Protein AF-A0A6F8TF28-F1 (afdb_monomer)

Mean predicted aligned error: 8.6 Å

Organism: Acinetobacter baumannii (NCBI:txid470)

Foldseek 3Di:
DDDDDDDPVPDDQQFPDWFFWLKKFKFAFAPPADLVQLVVVVQVVLVVQVWPWDADPVLQKIWTFHWDADPVDDPDGDTDTDIWIWHWDDQPRIIMIDTPVPDACEPVVSNRTHHTDFPLLLQLLQLPEPDKFWAWWKKAFPDDDPVDDRIDIDGDRGCLVVADLVNQQRIATQKTWMFRAYPVRDGPFIWIAGRRRNITITPPDGTDRSVRSVVVVNSSSVSSVVSRGHPRPRNVSHHHDDPDDDPDDDPDDDDQPVVDPDWDWDDDPNDTDTDDNPDDDDDDPPPDDD

Solvent-accessible surface area (backbone atoms only — not comparable to full-atom values): 17104 Å² total; per-residue (Å²): 132,88,84,74,84,87,50,82,88,76,62,46,58,75,84,68,37,68,40,65,53,59,52,32,29,30,26,32,59,35,84,87,56,46,73,68,61,33,49,51,52,51,50,51,50,42,43,74,74,65,23,56,66,50,73,43,80,92,76,36,33,38,43,29,42,34,71,40,64,45,92,88,47,89,93,60,89,46,75,49,77,41,84,38,50,31,37,56,44,78,49,94,82,31,37,39,37,34,40,75,84,64,76,82,61,66,64,33,70,94,54,23,28,23,50,46,47,54,68,64,53,67,39,6,65,50,27,79,40,95,36,56,39,36,31,32,37,34,33,34,42,76,66,91,47,99,92,51,72,65,54,51,82,48,76,46,94,50,36,53,81,67,66,55,48,82,69,34,48,53,22,32,68,42,32,38,34,40,26,20,27,42,100,83,80,40,76,72,46,34,34,37,38,31,52,90,56,24,27,44,22,52,69,75,60,60,59,28,43,42,64,57,46,52,55,47,52,50,54,50,45,55,25,40,75,63,62,29,71,63,72,40,64,40,70,70,25,29,45,74,93,68,97,63,83,75,92,65,83,77,91,73,84,87,85,87,60,87,87,59,88,69,78,44,76,49,75,56,98,89,45,76,45,80,42,60,89,82,70,80,89,75,88,76,73,94,78,79,81,135

Structure (mmCIF, N/CA/C/O backbone):
data_AF-A0A6F8TF28-F1
#
_entry.id   AF-A0A6F8TF28-F1
#
loop_
_atom_site.group_PDB
_atom_site.id
_atom_site.type_symbol
_atom_site.label_atom_id
_atom_site.label_alt_id
_atom_site.label_comp_id
_atom_site.label_asym_id
_atom_site.label_entity_id
_atom_site.label_seq_id
_atom_site.pdbx_PDB_ins_code
_atom_site.Cartn_x
_atom_site.Cartn_y
_atom_site.Cartn_z
_atom_site.occupancy
_atom_site.B_iso_or_equiv
_atom_site.auth_seq_id
_atom_site.auth_comp_id
_atom_site.auth_asym_id
_atom_site.auth_atom_id
_atom_site.pdbx_PDB_model_num
ATOM 1 N N . MET A 1 1 ? 17.180 23.924 -15.604 1.00 47.16 1 MET A N 1
ATOM 2 C CA . MET A 1 1 ? 17.833 22.612 -15.777 1.00 47.16 1 MET A CA 1
ATOM 3 C C . MET A 1 1 ? 17.524 22.174 -17.200 1.00 47.16 1 MET A C 1
ATOM 5 O O . MET A 1 1 ? 16.355 22.197 -17.560 1.00 47.16 1 MET A O 1
ATOM 9 N N . LEU A 1 2 ? 18.535 21.948 -18.041 1.00 46.75 2 LEU A N 1
ATOM 10 C CA . LEU A 1 2 ? 18.314 21.456 -19.405 1.00 46.75 2 LEU A CA 1
ATOM 11 C C . LEU A 1 2 ? 17.997 19.962 -19.296 1.00 46.75 2 LEU A C 1
ATOM 13 O O . LEU A 1 2 ? 18.827 19.202 -18.813 1.00 46.75 2 LEU A O 1
ATOM 17 N N . SER A 1 3 ? 16.779 19.565 -19.655 1.00 70.94 3 SER A N 1
ATOM 18 C CA . SER A 1 3 ? 16.374 18.160 -19.663 1.00 70.94 3 SER A CA 1
ATOM 19 C C . SER A 1 3 ? 16.895 17.494 -20.934 1.00 70.94 3 SER A C 1
ATOM 21 O O . SER A 1 3 ? 16.576 17.932 -22.039 1.00 70.94 3 SER A O 1
ATOM 23 N N . GLU A 1 4 ? 17.702 16.448 -20.783 1.00 80.25 4 GLU A N 1
ATOM 24 C CA . GLU A 1 4 ? 18.177 15.636 -21.903 1.00 80.25 4 GLU A CA 1
ATOM 25 C C . GLU A 1 4 ? 17.125 14.602 -22.325 1.00 80.25 4 GLU A C 1
ATOM 27 O O . GLU A 1 4 ? 16.232 14.226 -21.559 1.00 80.25 4 GLU A O 1
ATOM 32 N N . LYS A 1 5 ? 17.214 14.134 -23.575 1.00 84.81 5 LYS A N 1
ATOM 33 C CA . LYS A 1 5 ? 16.337 13.074 -24.079 1.00 84.81 5 LYS A CA 1
ATOM 34 C C . LYS A 1 5 ? 16.616 11.779 -23.311 1.00 84.81 5 LYS A C 1
ATOM 36 O O . LYS A 1 5 ? 17.746 11.304 -23.296 1.00 84.81 5 LYS A O 1
ATOM 41 N N . PHE A 1 6 ? 15.572 11.170 -22.753 1.00 88.19 6 PHE A N 1
ATOM 42 C CA . PHE A 1 6 ? 15.684 9.893 -22.049 1.00 88.19 6 PHE A CA 1
ATOM 43 C C . PHE A 1 6 ? 16.230 8.780 -22.960 1.00 88.19 6 PHE A C 1
ATOM 45 O O . PHE A 1 6 ? 15.669 8.503 -24.026 1.00 88.19 6 PHE A O 1
ATOM 52 N N . ASN A 1 7 ? 17.299 8.115 -22.513 1.00 90.50 7 ASN A N 1
ATOM 53 C CA . ASN A 1 7 ? 17.853 6.926 -23.151 1.00 90.50 7 ASN A CA 1
ATOM 54 C C . ASN A 1 7 ? 17.548 5.686 -22.303 1.00 90.50 7 ASN A C 1
ATOM 56 O O . ASN A 1 7 ? 18.182 5.435 -21.280 1.00 90.50 7 ASN A O 1
ATOM 60 N N . PHE A 1 8 ? 16.592 4.877 -22.761 1.00 91.19 8 PHE A N 1
ATOM 61 C CA . PHE A 1 8 ? 16.159 3.677 -22.046 1.00 91.19 8 PHE A CA 1
ATOM 62 C C . PHE A 1 8 ? 17.296 2.676 -21.805 1.00 91.19 8 PHE A C 1
ATOM 64 O O . PHE A 1 8 ? 17.348 2.052 -20.747 1.00 91.19 8 PHE A O 1
ATOM 71 N N . LYS A 1 9 ? 18.229 2.522 -22.753 1.00 89.31 9 LYS A N 1
ATOM 72 C CA . LYS A 1 9 ? 19.322 1.543 -22.634 1.00 89.31 9 LYS A CA 1
ATOM 73 C C . LYS A 1 9 ? 20.333 1.950 -21.563 1.00 89.31 9 LYS A C 1
ATOM 75 O O . LYS A 1 9 ? 20.760 1.102 -20.791 1.00 89.31 9 LYS A O 1
ATOM 80 N N . GLU A 1 10 ? 20.641 3.240 -21.482 1.00 91.44 10 GLU A N 1
ATOM 81 C CA . GLU A 1 10 ? 21.657 3.800 -20.578 1.00 91.44 10 GLU A CA 1
ATOM 82 C C . GLU A 1 10 ? 21.101 4.230 -19.215 1.00 91.44 10 GLU A C 1
ATOM 84 O O . GLU A 1 10 ? 21.874 4.544 -18.315 1.00 91.44 10 GLU A O 1
ATOM 89 N N . PHE A 1 11 ? 19.774 4.239 -19.036 1.00 92.94 11 PHE A N 1
ATOM 90 C CA . PHE A 1 11 ? 19.157 4.613 -17.764 1.00 92.94 11 PHE A CA 1
ATOM 91 C C . PHE A 1 11 ? 19.691 3.760 -16.603 1.00 92.94 11 PHE A C 1
ATOM 93 O O . PHE A 1 11 ? 19.487 2.547 -16.590 1.00 92.94 11 PHE A O 1
ATOM 100 N N . ASN A 1 12 ? 20.330 4.390 -15.621 1.00 92.56 12 ASN A N 1
ATOM 101 C CA . ASN A 1 12 ? 20.804 3.731 -14.411 1.00 92.56 12 ASN A CA 1
ATOM 102 C C . ASN A 1 12 ? 19.885 4.117 -13.238 1.00 92.56 12 ASN A C 1
ATOM 104 O O . ASN A 1 12 ? 19.918 5.278 -12.815 1.00 92.56 12 ASN A O 1
ATOM 108 N N . PRO A 1 13 ? 19.086 3.181 -12.692 1.00 92.69 13 PRO A N 1
ATOM 109 C CA . PRO A 1 13 ? 18.163 3.487 -11.606 1.00 92.69 13 PRO A CA 1
ATOM 110 C C . PRO A 1 13 ? 18.851 4.056 -10.361 1.00 92.69 13 PRO A C 1
ATOM 112 O O . PRO A 1 13 ? 18.332 4.985 -9.756 1.00 92.69 13 PRO A O 1
ATOM 115 N N . ILE A 1 14 ? 20.042 3.572 -10.004 1.00 93.00 14 ILE A N 1
ATOM 116 C CA . ILE A 1 14 ? 20.744 3.987 -8.779 1.00 93.00 14 ILE A CA 1
ATOM 117 C C . ILE A 1 14 ? 21.066 5.487 -8.804 1.00 93.00 14 ILE A C 1
ATOM 119 O O . ILE A 1 14 ? 20.926 6.170 -7.790 1.00 93.00 14 ILE A O 1
ATOM 123 N N . ASN A 1 15 ? 21.465 6.003 -9.968 1.00 91.50 15 ASN A N 1
ATOM 124 C CA . ASN A 1 15 ? 21.948 7.378 -10.113 1.00 91.50 15 ASN A CA 1
ATOM 125 C C . ASN A 1 15 ? 20.894 8.349 -10.653 1.00 91.50 15 ASN A C 1
ATOM 127 O O . ASN A 1 15 ? 21.011 9.554 -10.441 1.00 91.50 15 ASN A O 1
ATOM 131 N N . SER A 1 16 ? 19.909 7.852 -11.402 1.00 91.94 16 SER A N 1
ATOM 132 C CA . SER A 1 16 ? 18.995 8.694 -12.183 1.00 91.94 16 SER A CA 1
ATOM 133 C C . SER A 1 16 ? 17.526 8.533 -11.805 1.00 91.94 16 SER A C 1
ATOM 135 O O . SER A 1 16 ? 16.702 9.297 -12.306 1.00 91.94 16 SER A O 1
ATOM 137 N N . LEU A 1 17 ? 17.169 7.551 -10.969 1.00 94.25 17 LEU A N 1
ATOM 138 C CA . LEU A 1 17 ? 15.790 7.383 -10.530 1.00 94.25 17 LEU A CA 1
ATOM 139 C C . LEU A 1 17 ? 15.461 8.351 -9.393 1.00 94.25 17 LEU A C 1
ATOM 141 O O . LEU A 1 17 ? 16.075 8.320 -8.325 1.00 94.25 17 LEU A O 1
ATOM 145 N N . GLU A 1 18 ? 14.416 9.136 -9.617 1.00 95.44 18 GLU A N 1
ATOM 146 C CA . GLU A 1 18 ? 13.704 9.864 -8.577 1.00 95.44 18 GLU A CA 1
ATOM 147 C C . GLU A 1 18 ? 12.322 9.229 -8.403 1.00 95.44 18 GLU A C 1
ATOM 149 O O . GLU A 1 18 ? 11.581 9.042 -9.371 1.00 95.44 18 GLU A O 1
ATOM 154 N N . ILE A 1 19 ? 11.978 8.871 -7.169 1.00 96.62 19 ILE A N 1
ATOM 155 C CA . ILE A 1 19 ? 10.687 8.298 -6.796 1.00 96.62 19 ILE A CA 1
ATOM 156 C C . ILE A 1 19 ? 9.869 9.428 -6.162 1.00 96.62 19 ILE A C 1
ATOM 158 O O . ILE A 1 19 ? 10.167 9.827 -5.033 1.00 96.62 19 ILE A O 1
ATOM 162 N N . PRO A 1 20 ? 8.832 9.957 -6.841 1.00 94.75 20 PRO A N 1
ATOM 163 C CA . PRO A 1 20 ? 8.113 11.139 -6.360 1.00 94.75 20 PRO A CA 1
ATOM 164 C C . PRO A 1 20 ? 7.513 10.945 -4.968 1.00 94.75 20 PRO A C 1
ATOM 166 O O . PRO A 1 20 ? 7.469 11.870 -4.157 1.00 94.75 20 PRO A O 1
ATOM 169 N N . LEU A 1 21 ? 7.062 9.723 -4.688 1.00 95.38 21 LEU A N 1
ATOM 170 C CA . LEU A 1 21 ? 6.423 9.356 -3.439 1.00 95.38 21 LEU A CA 1
ATOM 171 C C . LEU A 1 21 ? 6.713 7.889 -3.130 1.00 95.38 21 LEU A C 1
ATOM 173 O O . LEU A 1 21 ? 6.419 7.019 -3.951 1.00 95.38 21 LEU A O 1
ATOM 177 N N . ALA A 1 22 ? 7.253 7.607 -1.947 1.00 95.69 22 ALA A N 1
ATOM 178 C CA . ALA A 1 22 ? 7.454 6.241 -1.480 1.00 95.69 22 ALA A CA 1
ATOM 179 C C . ALA A 1 22 ? 6.097 5.625 -1.110 1.00 95.69 22 ALA A C 1
ATOM 181 O O . ALA A 1 22 ? 5.679 5.715 0.037 1.00 95.69 22 ALA A O 1
ATOM 182 N N . SER A 1 23 ? 5.387 5.074 -2.100 1.00 97.12 23 SER A N 1
ATOM 183 C CA . SER A 1 23 ? 4.072 4.433 -1.965 1.00 97.12 23 SER A CA 1
ATOM 184 C C . SER A 1 23 ? 4.195 2.946 -2.285 1.00 97.12 23 SER A C 1
ATOM 186 O O . SER A 1 23 ? 4.205 2.549 -3.449 1.00 97.12 23 SER A O 1
ATOM 188 N N . VAL A 1 24 ? 4.348 2.129 -1.246 1.00 98.25 24 VAL A N 1
ATOM 189 C CA . VAL A 1 24 ? 4.797 0.735 -1.360 1.00 98.25 24 VAL A CA 1
ATOM 190 C C . VAL A 1 24 ? 3.742 -0.194 -0.785 1.00 98.25 24 VAL A C 1
ATOM 192 O O . VAL A 1 24 ? 3.189 0.084 0.278 1.00 98.25 24 VAL A O 1
ATOM 195 N N . CYS A 1 25 ? 3.444 -1.281 -1.490 1.00 98.19 25 CYS A N 1
ATOM 196 C CA . CYS A 1 25 ? 2.589 -2.352 -0.991 1.00 98.19 25 CYS A CA 1
ATOM 197 C C . CYS A 1 25 ? 3.443 -3.479 -0.401 1.00 98.19 25 CYS A C 1
ATOM 199 O O . CYS A 1 25 ? 4.460 -3.851 -0.987 1.00 98.19 25 CYS A O 1
ATOM 201 N N . PHE A 1 26 ? 3.003 -4.035 0.726 1.00 98.06 26 PHE A N 1
ATOM 202 C CA . PHE A 1 26 ? 3.690 -5.103 1.445 1.00 98.06 26 PHE A CA 1
ATOM 203 C C . PHE A 1 26 ? 2.841 -6.375 1.483 1.00 98.06 26 PHE A C 1
ATOM 205 O O . PHE A 1 26 ? 1.649 -6.335 1.812 1.00 98.06 26 PHE A O 1
ATOM 212 N N . TYR A 1 27 ? 3.464 -7.507 1.160 1.00 97.62 27 TYR A N 1
ATOM 213 C CA . TYR A 1 27 ? 2.798 -8.797 0.995 1.00 97.62 27 TYR A CA 1
ATOM 214 C C . TYR A 1 27 ? 3.553 -9.918 1.703 1.00 97.62 27 TYR A C 1
ATOM 216 O O . TYR A 1 27 ? 4.783 -9.938 1.716 1.00 97.62 27 TYR A O 1
ATOM 224 N N . ASN A 1 28 ? 2.813 -10.890 2.227 1.00 96.69 28 ASN A N 1
ATOM 225 C CA . ASN A 1 28 ? 3.387 -12.129 2.737 1.00 96.69 28 ASN A CA 1
ATOM 226 C C . ASN A 1 28 ? 3.887 -13.009 1.582 1.00 96.69 28 ASN A C 1
ATOM 228 O O . ASN A 1 28 ? 3.280 -13.050 0.508 1.00 96.69 28 ASN A O 1
ATOM 232 N N . LYS A 1 29 ? 4.977 -13.743 1.812 1.00 96.38 29 LYS A N 1
ATOM 233 C CA . LYS A 1 29 ? 5.481 -14.758 0.877 1.00 96.38 29 LYS A CA 1
ATOM 234 C C . LYS A 1 29 ? 4.629 -16.026 0.963 1.00 96.38 29 LYS A C 1
ATOM 236 O O . LYS A 1 29 ? 4.258 -16.447 2.057 1.00 96.38 29 LYS A O 1
ATOM 241 N N . LEU A 1 30 ? 4.332 -16.650 -0.177 1.00 96.19 30 LEU A N 1
ATOM 242 C CA . LEU A 1 30 ? 3.861 -18.039 -0.193 1.00 96.19 30 LEU A CA 1
ATOM 243 C C . LEU A 1 30 ? 5.054 -19.002 -0.105 1.00 96.19 30 LEU A C 1
ATOM 245 O O . LEU A 1 30 ? 6.208 -18.601 -0.271 1.00 96.19 30 LEU A O 1
ATOM 249 N N . ALA A 1 31 ? 4.769 -20.282 0.145 1.00 94.44 31 ALA A N 1
ATOM 250 C CA . ALA A 1 31 ? 5.786 -21.330 0.130 1.00 94.44 31 ALA A CA 1
ATOM 251 C C . ALA A 1 31 ? 6.567 -21.330 -1.198 1.00 94.44 31 ALA A C 1
ATOM 253 O O . ALA A 1 31 ? 5.986 -21.122 -2.271 1.00 94.44 31 ALA A O 1
ATOM 254 N N . ASP A 1 32 ? 7.876 -21.567 -1.096 1.00 94.00 32 ASP A N 1
ATOM 255 C CA . ASP A 1 32 ? 8.826 -21.605 -2.214 1.00 94.00 32 ASP A CA 1
ATOM 256 C C . ASP A 1 32 ? 8.950 -20.283 -2.998 1.00 94.00 32 ASP A C 1
ATOM 258 O O . ASP A 1 32 ? 9.290 -20.286 -4.182 1.00 94.00 32 ASP A O 1
ATOM 262 N N . PHE A 1 33 ? 8.666 -19.134 -2.368 1.00 96.50 33 PHE A N 1
ATOM 263 C CA . PHE A 1 33 ? 8.904 -17.834 -2.997 1.00 96.50 33 PHE A CA 1
ATOM 264 C C . PHE A 1 33 ? 10.386 -17.653 -3.367 1.00 96.50 33 PHE A C 1
ATOM 266 O O . PHE A 1 33 ? 11.277 -17.810 -2.532 1.00 96.50 33 PHE A O 1
ATOM 273 N N . SER A 1 34 ? 10.624 -17.255 -4.618 1.00 95.19 34 SER A N 1
ATOM 274 C CA . SER A 1 34 ? 11.925 -16.860 -5.159 1.00 95.19 34 SER A CA 1
ATOM 275 C C . SER A 1 34 ? 11.777 -15.483 -5.796 1.00 95.19 34 SER A C 1
ATOM 277 O O . SER A 1 34 ? 10.985 -15.305 -6.726 1.00 95.19 34 SER A O 1
ATOM 279 N N . LEU A 1 35 ? 12.547 -14.503 -5.311 1.00 94.00 35 LEU A N 1
ATOM 280 C CA . LEU A 1 35 ? 12.542 -13.150 -5.871 1.00 94.00 35 LEU A CA 1
ATOM 281 C C . LEU A 1 35 ? 12.923 -13.160 -7.358 1.00 94.00 35 LEU A C 1
ATOM 283 O O . LEU A 1 35 ? 12.291 -12.473 -8.156 1.00 94.00 35 LEU A O 1
ATOM 287 N N . ASN A 1 36 ? 13.904 -13.983 -7.736 1.00 93.12 36 ASN A N 1
ATOM 288 C CA . ASN A 1 36 ? 14.353 -14.111 -9.122 1.00 93.12 36 ASN A CA 1
ATOM 289 C C . ASN A 1 36 ? 13.241 -14.650 -10.030 1.00 93.12 36 ASN A C 1
ATOM 291 O O . ASN A 1 36 ? 13.001 -14.085 -11.093 1.00 93.12 36 ASN A O 1
ATOM 295 N N . ASP A 1 37 ? 12.523 -15.688 -9.593 1.00 94.75 37 ASP A N 1
ATOM 296 C CA . ASP A 1 37 ? 11.437 -16.283 -10.383 1.00 94.75 37 ASP A CA 1
ATOM 297 C C . ASP A 1 37 ? 10.248 -15.322 -10.506 1.00 94.75 37 ASP A C 1
ATOM 299 O O . ASP A 1 37 ? 9.598 -15.253 -11.550 1.00 94.75 37 ASP A O 1
ATOM 303 N N . CYS A 1 38 ? 9.954 -14.573 -9.438 1.00 95.31 38 CYS A N 1
ATOM 304 C CA . CYS A 1 38 ? 8.925 -13.537 -9.437 1.00 95.31 38 CYS A CA 1
ATOM 305 C C . CYS A 1 38 ? 9.257 -12.432 -10.452 1.00 95.31 38 CYS A C 1
ATOM 307 O O . CYS A 1 38 ? 8.419 -12.073 -11.283 1.00 95.31 38 CYS A O 1
ATOM 309 N N . ILE A 1 39 ? 10.497 -11.936 -10.429 1.00 94.62 39 ILE A N 1
ATOM 310 C CA . ILE A 1 39 ? 10.964 -10.893 -11.343 1.00 94.62 39 ILE A CA 1
ATOM 311 C C . ILE A 1 39 ? 10.991 -11.387 -12.791 1.00 94.62 39 ILE A C 1
ATOM 313 O O . ILE A 1 39 ? 10.530 -10.660 -13.667 1.00 94.62 39 ILE A O 1
ATOM 317 N N . ASP A 1 40 ? 11.473 -12.604 -13.057 1.00 93.56 40 ASP A N 1
ATOM 318 C CA . ASP A 1 40 ? 11.485 -13.180 -14.408 1.00 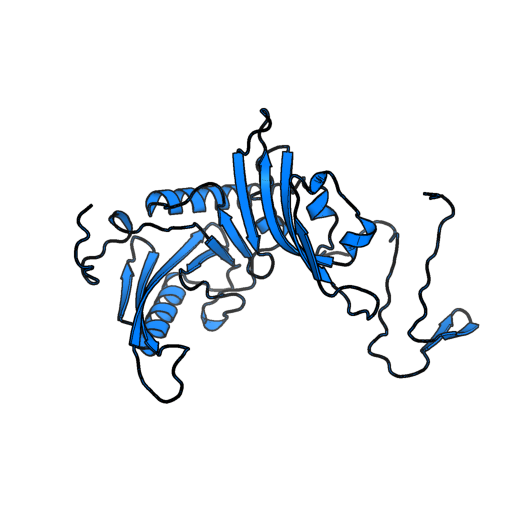93.56 40 ASP A CA 1
ATOM 319 C C . ASP A 1 40 ? 10.063 -13.291 -14.978 1.00 93.56 40 ASP A C 1
ATOM 321 O O . ASP A 1 40 ? 9.790 -12.839 -16.091 1.00 93.56 40 ASP A O 1
ATOM 325 N N . LYS A 1 41 ? 9.106 -13.781 -14.180 1.00 95.50 41 LYS A N 1
ATOM 326 C CA . LYS A 1 41 ? 7.696 -13.847 -14.592 1.00 95.50 41 LYS A CA 1
ATOM 327 C C . LYS A 1 41 ? 7.117 -12.475 -14.917 1.00 95.50 41 LYS A C 1
ATOM 329 O O . LYS A 1 41 ? 6.460 -12.341 -15.948 1.00 95.50 41 LYS A O 1
ATOM 334 N N . LEU A 1 42 ? 7.369 -11.468 -14.079 1.00 95.19 42 LEU A N 1
ATOM 335 C CA . LEU A 1 42 ? 6.898 -10.098 -14.307 1.00 95.19 42 LEU A CA 1
ATOM 336 C C . LEU A 1 42 ? 7.566 -9.452 -15.524 1.00 95.19 42 LEU A C 1
ATOM 338 O O . LEU A 1 42 ? 6.900 -8.784 -16.312 1.00 95.19 42 LEU A O 1
ATOM 342 N N . TYR A 1 43 ? 8.861 -9.695 -15.718 1.00 93.62 43 TYR A N 1
ATOM 343 C CA . TYR A 1 43 ? 9.596 -9.268 -16.904 1.00 93.62 43 TYR A CA 1
ATOM 344 C C . TYR A 1 43 ? 8.940 -9.813 -18.181 1.00 93.62 43 TYR A C 1
ATOM 346 O O . TYR A 1 43 ? 8.609 -9.046 -19.088 1.00 93.62 43 TYR A O 1
ATOM 354 N N . TRP A 1 44 ? 8.670 -11.121 -18.229 1.00 93.75 44 TRP A N 1
ATOM 355 C CA . TRP A 1 44 ? 7.997 -11.744 -19.369 1.00 93.75 44 TRP A CA 1
ATOM 356 C C . TRP A 1 44 ? 6.534 -11.323 -19.512 1.00 93.75 44 TRP A C 1
ATOM 358 O O . TRP A 1 44 ? 6.041 -11.236 -20.635 1.00 93.75 44 TRP A O 1
ATOM 368 N N . GLU A 1 45 ? 5.827 -11.053 -18.414 1.00 94.62 45 GLU A N 1
ATOM 369 C CA . GLU A 1 45 ? 4.472 -10.493 -18.436 1.00 94.62 45 GLU A CA 1
ATOM 370 C C . GLU A 1 45 ? 4.455 -9.151 -19.174 1.00 94.62 45 GLU A C 1
ATOM 372 O O . GLU A 1 45 ? 3.766 -9.038 -20.187 1.00 94.62 45 GLU A O 1
ATOM 377 N N . PHE A 1 46 ? 5.306 -8.200 -18.780 1.00 93.44 46 PHE A N 1
ATOM 378 C CA . PHE A 1 46 ? 5.402 -6.905 -19.456 1.00 93.44 46 PHE A CA 1
ATOM 379 C C . PHE A 1 46 ? 5.837 -7.023 -20.918 1.00 93.44 46 PHE A C 1
ATOM 381 O O . PHE A 1 46 ? 5.285 -6.348 -21.790 1.00 93.44 46 PHE A O 1
ATOM 388 N N . GLN A 1 47 ? 6.779 -7.916 -21.220 1.00 91.50 47 GLN A N 1
ATOM 389 C CA . GLN A 1 47 ? 7.222 -8.135 -22.594 1.00 91.50 47 GLN A CA 1
ATOM 390 C C . GLN A 1 47 ? 6.094 -8.686 -23.482 1.00 91.50 47 GLN A C 1
ATOM 392 O O . GLN A 1 47 ? 5.940 -8.258 -24.627 1.00 91.50 47 GLN A O 1
ATOM 397 N N . ARG A 1 48 ? 5.274 -9.612 -22.960 1.00 92.81 48 ARG A N 1
ATOM 398 C CA . ARG A 1 48 ? 4.093 -10.147 -23.666 1.00 92.81 48 ARG A CA 1
ATOM 399 C C . ARG A 1 48 ? 3.021 -9.085 -23.890 1.00 92.81 48 ARG A C 1
ATOM 401 O O . ARG A 1 48 ? 2.333 -9.138 -24.904 1.00 92.81 48 ARG A O 1
ATOM 408 N N . GLU A 1 49 ? 2.912 -8.115 -22.988 1.00 90.38 49 GLU A N 1
ATOM 409 C CA . GLU A 1 49 ? 2.041 -6.941 -23.134 1.00 90.38 49 GLU A CA 1
ATOM 410 C C . GLU A 1 49 ? 2.596 -5.892 -24.119 1.00 90.38 49 GLU A C 1
ATOM 412 O O . GLU A 1 49 ? 1.971 -4.858 -24.350 1.00 90.38 49 GLU A O 1
ATOM 417 N N . GLY A 1 50 ? 3.750 -6.155 -24.743 1.00 89.69 50 GLY A N 1
ATOM 418 C CA . GLY A 1 50 ? 4.354 -5.276 -25.742 1.00 89.69 50 GLY A CA 1
ATOM 419 C C . GLY A 1 50 ? 5.154 -4.117 -25.148 1.00 89.69 50 GLY A C 1
ATOM 420 O O . GLY A 1 50 ? 5.477 -3.169 -25.869 1.00 89.69 50 GLY A O 1
ATOM 421 N N . ALA A 1 51 ? 5.485 -4.169 -23.855 1.00 93.12 51 ALA A N 1
ATOM 422 C CA . ALA A 1 51 ? 6.362 -3.189 -23.237 1.00 93.12 51 ALA A CA 1
ATOM 423 C C . ALA A 1 51 ? 7.827 -3.427 -23.631 1.00 93.12 51 ALA A C 1
ATOM 425 O O . ALA A 1 51 ? 8.296 -4.560 -23.761 1.00 93.12 51 ALA A O 1
ATOM 426 N N . LEU A 1 52 ? 8.580 -2.335 -23.776 1.00 94.00 52 LEU A N 1
ATOM 427 C CA . LEU A 1 52 ? 10.036 -2.404 -23.794 1.00 94.00 52 LEU A CA 1
ATOM 428 C C . LEU A 1 52 ? 10.520 -2.446 -22.345 1.00 94.00 52 LEU A C 1
ATOM 430 O O . LEU A 1 52 ? 10.492 -1.418 -21.667 1.00 94.00 52 LEU A O 1
ATOM 434 N N . THR A 1 53 ? 10.962 -3.613 -21.885 1.00 95.06 53 THR A N 1
ATOM 435 C CA . THR A 1 53 ? 11.302 -3.847 -20.476 1.00 95.06 53 THR A CA 1
ATOM 436 C C . THR A 1 53 ? 12.778 -4.185 -20.293 1.00 95.06 53 THR A C 1
ATOM 438 O O . THR A 1 53 ? 13.399 -4.861 -21.114 1.00 95.06 53 THR A O 1
ATOM 441 N N . LYS A 1 54 ? 13.353 -3.713 -19.185 1.00 94.44 54 LYS A N 1
ATOM 442 C CA . LYS A 1 54 ? 14.652 -4.150 -18.676 1.00 94.44 54 LYS A CA 1
ATOM 443 C C . LYS A 1 54 ? 14.590 -4.328 -17.165 1.00 94.44 54 LYS A C 1
ATOM 445 O O . LYS A 1 54 ? 13.847 -3.619 -16.487 1.00 94.44 54 LYS A O 1
ATOM 450 N N . TYR A 1 55 ? 15.403 -5.245 -16.666 1.00 92.94 55 TYR A N 1
ATOM 451 C CA . TYR A 1 55 ? 15.578 -5.491 -15.246 1.00 92.94 55 TYR A CA 1
ATOM 452 C C . TYR A 1 55 ? 17.032 -5.224 -14.861 1.00 92.94 55 TYR A C 1
ATOM 454 O O . TYR A 1 55 ? 17.952 -5.742 -15.493 1.00 92.94 55 TYR A O 1
ATOM 462 N N . ASP A 1 56 ? 17.223 -4.389 -13.848 1.00 90.81 56 ASP A N 1
ATOM 463 C CA . ASP A 1 56 ? 18.522 -4.119 -13.251 1.00 90.81 56 ASP A CA 1
ATOM 464 C C . ASP A 1 56 ? 18.667 -4.953 -11.971 1.00 90.81 56 ASP A C 1
ATOM 466 O O . ASP A 1 56 ? 18.000 -4.695 -10.968 1.00 90.81 56 ASP A O 1
ATOM 470 N N . ILE A 1 57 ? 19.512 -5.987 -12.033 1.00 84.56 57 ILE A N 1
ATOM 471 C CA . ILE A 1 57 ? 19.678 -6.984 -10.961 1.00 84.56 57 ILE A CA 1
ATOM 472 C C . ILE A 1 57 ? 20.212 -6.341 -9.674 1.00 84.56 57 ILE A C 1
ATOM 474 O O . ILE A 1 57 ? 19.775 -6.695 -8.583 1.00 84.56 57 ILE A O 1
ATOM 478 N N . GLU A 1 58 ? 21.134 -5.382 -9.791 1.00 85.19 58 GLU A N 1
ATOM 479 C CA . GLU A 1 58 ? 21.769 -4.723 -8.643 1.00 85.19 58 GLU A CA 1
ATOM 480 C C . GLU A 1 58 ? 20.754 -3.891 -7.840 1.00 85.19 58 GLU A C 1
ATOM 482 O O . GLU A 1 58 ? 20.667 -3.976 -6.609 1.00 85.19 58 GLU A O 1
ATOM 487 N N . SER A 1 59 ? 19.928 -3.118 -8.544 1.00 87.38 59 SER A N 1
ATOM 488 C CA . SER A 1 59 ? 18.915 -2.252 -7.943 1.00 87.38 59 SER A CA 1
ATOM 489 C C . SER A 1 59 ? 17.556 -2.940 -7.734 1.00 87.38 59 SER A C 1
ATOM 491 O O . SER A 1 59 ? 16.703 -2.425 -7.005 1.00 87.38 59 SER A O 1
ATOM 493 N N . GLY A 1 60 ? 17.311 -4.120 -8.297 1.00 88.19 60 GLY A N 1
ATOM 494 C CA . GLY A 1 60 ? 15.998 -4.761 -8.183 1.00 88.19 60 GLY A CA 1
ATOM 495 C C . GLY A 1 60 ? 14.888 -3.970 -8.896 1.00 88.19 60 GLY A C 1
ATOM 496 O O . GLY A 1 60 ? 13.717 -4.077 -8.525 1.00 88.19 60 GLY A O 1
ATOM 497 N N . VAL A 1 61 ? 15.252 -3.127 -9.870 1.00 95.25 61 VAL A N 1
ATOM 498 C CA . VAL A 1 61 ? 14.329 -2.222 -10.566 1.00 95.25 61 VAL A CA 1
ATOM 499 C C . VAL A 1 61 ? 13.970 -2.790 -11.931 1.00 95.25 61 VAL A C 1
ATOM 501 O O . VAL A 1 61 ? 14.839 -3.061 -12.761 1.00 95.25 61 VAL A O 1
ATOM 504 N N . ILE A 1 62 ? 12.671 -2.911 -12.189 1.00 95.81 62 ILE A N 1
ATOM 505 C CA . ILE A 1 62 ? 12.119 -3.170 -13.515 1.00 95.81 62 ILE A CA 1
ATOM 506 C C . ILE A 1 62 ? 11.709 -1.823 -14.112 1.00 95.81 62 ILE A C 1
ATOM 508 O O . ILE A 1 62 ? 10.890 -1.092 -13.551 1.00 95.81 62 ILE A O 1
ATOM 512 N N . THR A 1 63 ? 12.298 -1.482 -15.255 1.00 96.44 63 THR A N 1
ATOM 513 C CA . THR A 1 63 ? 11.928 -0.310 -16.053 1.00 96.44 63 THR A CA 1
ATOM 514 C C . THR A 1 63 ? 11.215 -0.785 -17.308 1.00 96.44 63 THR A C 1
ATOM 516 O O . THR A 1 63 ? 11.797 -1.527 -18.099 1.00 96.44 63 THR A O 1
ATOM 519 N N . SER A 1 64 ? 9.991 -0.312 -17.519 1.00 96.25 64 SER A N 1
ATOM 520 C CA . SER A 1 64 ? 9.168 -0.644 -18.684 1.00 96.25 64 SER A CA 1
ATOM 521 C C . SER A 1 64 ? 8.710 0.625 -19.399 1.00 96.25 64 SER A C 1
ATOM 523 O O . SER A 1 64 ? 8.287 1.586 -18.763 1.00 96.25 64 SER A O 1
ATOM 525 N N . VAL A 1 65 ? 8.775 0.644 -20.729 1.00 94.88 65 VAL A N 1
ATOM 526 C CA . VAL A 1 65 ? 8.083 1.642 -21.557 1.00 94.88 65 VAL A CA 1
ATOM 527 C C . VAL A 1 65 ? 6.893 0.954 -22.208 1.00 94.88 65 VAL A C 1
ATOM 529 O O . VAL A 1 65 ? 7.064 0.136 -23.111 1.00 94.88 65 VAL A O 1
ATOM 532 N N . CYS A 1 66 ? 5.698 1.284 -21.728 1.00 91.69 66 CYS A N 1
ATOM 533 C CA . CYS A 1 66 ? 4.443 0.685 -22.173 1.00 91.69 66 CYS A CA 1
ATOM 534 C C . CYS A 1 66 ? 3.734 1.612 -23.162 1.00 91.69 66 CYS A C 1
ATOM 536 O O . CYS A 1 66 ? 3.698 2.824 -22.949 1.00 91.69 66 CYS A O 1
ATOM 538 N N . PHE A 1 67 ? 3.135 1.051 -24.213 1.00 88.38 67 PHE A N 1
ATOM 539 C CA . PHE A 1 67 ? 2.388 1.799 -25.226 1.00 88.38 67 PHE A CA 1
ATOM 540 C C . PHE A 1 67 ? 0.896 1.538 -25.053 1.00 88.38 67 PHE A C 1
ATOM 542 O O . PHE A 1 67 ? 0.361 0.554 -25.556 1.00 88.38 67 PHE A O 1
ATOM 549 N N . ASN A 1 68 ? 0.220 2.421 -24.324 1.00 85.69 68 ASN A N 1
ATOM 550 C CA . ASN A 1 68 ? -1.206 2.271 -24.056 1.00 85.69 68 ASN A CA 1
ATOM 551 C C . ASN A 1 68 ? -2.021 3.051 -25.091 1.00 85.69 68 ASN A C 1
ATOM 553 O O . ASN A 1 68 ? -1.636 4.159 -25.461 1.00 85.69 68 ASN A O 1
ATOM 557 N N . ASN A 1 69 ? -3.149 2.503 -25.550 1.00 86.12 69 ASN A N 1
ATOM 558 C CA . ASN A 1 69 ? -4.098 3.302 -26.323 1.00 86.12 69 ASN A CA 1
ATOM 559 C C . ASN A 1 69 ? -4.767 4.337 -25.410 1.00 86.12 69 ASN A C 1
ATOM 561 O O . ASN A 1 69 ? -5.031 4.057 -24.236 1.00 86.12 69 ASN A O 1
ATOM 565 N N . SER A 1 70 ? -5.092 5.507 -25.954 1.00 86.56 70 SER A N 1
ATOM 566 C CA . SER A 1 70 ? -5.830 6.515 -25.204 1.00 86.56 70 SER A CA 1
ATOM 567 C C . SER A 1 70 ? -7.165 5.964 -24.712 1.00 86.56 70 SER A C 1
ATOM 569 O O . SER A 1 70 ? -7.998 5.504 -25.493 1.00 86.56 70 SER A O 1
ATOM 571 N N . LYS A 1 71 ? -7.422 6.109 -23.410 1.00 88.88 71 LYS A N 1
ATOM 572 C CA . LYS A 1 71 ? -8.703 5.735 -22.788 1.00 88.88 71 LYS A CA 1
ATOM 573 C C . LYS A 1 71 ? -9.906 6.545 -23.295 1.00 88.88 71 LYS A C 1
ATOM 575 O O . LYS A 1 71 ? -11.039 6.224 -22.954 1.00 88.88 71 LYS A O 1
ATOM 580 N N . PHE A 1 72 ? -9.666 7.618 -24.051 1.00 92.06 72 PHE A N 1
ATOM 581 C CA . PHE A 1 72 ? -10.705 8.487 -24.607 1.00 92.06 72 PHE A CA 1
ATOM 582 C C . PHE A 1 72 ? -11.124 8.095 -26.029 1.00 92.06 72 PHE A C 1
ATOM 584 O O . PHE A 1 72 ? -12.070 8.674 -26.561 1.00 92.06 72 PHE A O 1
ATOM 591 N N . LEU A 1 73 ? -10.436 7.134 -26.653 1.00 88.88 73 LEU A N 1
ATOM 592 C CA . LEU A 1 73 ? -10.689 6.717 -28.028 1.00 88.88 73 LEU A CA 1
ATOM 593 C C . LEU A 1 73 ? -11.196 5.277 -28.053 1.00 88.88 73 LEU A C 1
ATOM 595 O O . LEU A 1 73 ? -10.565 4.373 -27.515 1.00 88.88 73 LEU A O 1
ATOM 599 N N . LYS A 1 74 ? -12.343 5.072 -28.703 1.00 89.06 74 LYS A N 1
ATOM 600 C CA . LYS A 1 74 ? -12.944 3.745 -28.882 1.00 89.06 74 LYS A CA 1
ATOM 601 C C . LYS A 1 74 ? -12.543 3.103 -30.212 1.00 89.06 74 LYS A C 1
ATOM 603 O O . LYS A 1 74 ? -12.201 1.928 -30.240 1.00 89.06 74 LYS A O 1
ATOM 608 N N . ASP A 1 75 ? -12.555 3.894 -31.284 1.00 92.31 75 ASP A N 1
ATOM 609 C CA . ASP A 1 75 ? -12.458 3.389 -32.662 1.00 92.31 75 ASP A CA 1
ATOM 610 C C . ASP A 1 75 ? -11.161 3.821 -33.378 1.00 92.31 75 ASP A C 1
ATOM 612 O O . ASP A 1 75 ? -11.006 3.613 -34.579 1.00 92.31 75 ASP A O 1
ATOM 616 N N . SER A 1 76 ? -10.215 4.413 -32.641 1.00 89.38 76 SER A N 1
ATOM 617 C CA . SER A 1 76 ? -8.938 4.908 -33.167 1.00 89.38 76 SER A CA 1
ATOM 618 C C . SER A 1 76 ? -7.779 4.538 -32.246 1.00 89.38 76 SER A C 1
ATOM 620 O O . SER A 1 76 ? -7.939 4.470 -31.025 1.00 89.38 76 SER A O 1
ATOM 622 N N . LEU A 1 77 ? -6.599 4.353 -32.841 1.00 86.19 77 LEU A N 1
ATOM 623 C CA . LEU A 1 77 ? -5.348 4.146 -32.117 1.00 86.19 77 LEU A CA 1
ATOM 624 C C . LEU A 1 77 ? -4.626 5.481 -31.911 1.00 86.19 77 LEU A C 1
ATOM 626 O O . LEU A 1 77 ? -4.310 6.184 -32.869 1.00 86.19 77 LEU A O 1
ATOM 630 N N . PHE A 1 78 ? -4.332 5.799 -30.656 1.00 89.31 78 PHE A N 1
ATOM 631 C CA . PHE A 1 78 ? -3.441 6.876 -30.244 1.00 89.31 78 PHE A CA 1
ATOM 632 C C . PHE A 1 78 ? -2.588 6.365 -29.087 1.00 89.31 78 PHE A C 1
ATOM 634 O O . PHE A 1 78 ? -3.073 6.226 -27.964 1.00 89.31 78 PHE A O 1
ATOM 641 N N . PHE A 1 79 ? -1.333 6.031 -29.384 1.00 86.31 79 PHE A N 1
ATOM 642 C CA . PHE A 1 79 ? -0.428 5.444 -28.405 1.00 86.31 79 PHE A CA 1
ATOM 643 C C . PHE A 1 79 ? 0.193 6.516 -27.515 1.00 86.31 79 PHE A C 1
ATOM 645 O O . PHE A 1 79 ? 0.887 7.414 -27.993 1.00 86.31 79 PHE A O 1
ATOM 652 N N . GLU A 1 80 ? -0.005 6.367 -26.211 1.00 86.50 80 GLU A N 1
ATOM 653 C CA . GLU A 1 80 ? 0.611 7.186 -25.177 1.00 86.50 80 GLU A CA 1
ATOM 654 C C . GLU A 1 80 ? 1.702 6.352 -24.489 1.00 86.50 80 GLU A C 1
ATOM 656 O O . GLU A 1 80 ? 1.382 5.439 -23.714 1.00 86.50 80 GLU A O 1
ATOM 661 N N . PRO A 1 81 ? 2.994 6.601 -24.785 1.00 89.44 81 PRO A N 1
ATOM 662 C CA . PRO A 1 81 ? 4.068 5.908 -24.096 1.00 89.44 81 PRO A CA 1
ATOM 663 C C . PRO A 1 81 ? 4.100 6.345 -22.631 1.00 89.44 81 PRO A C 1
ATOM 665 O O . PRO A 1 81 ? 4.109 7.538 -22.327 1.00 89.44 81 PRO A O 1
ATOM 668 N N . SER A 1 82 ? 4.168 5.383 -21.715 1.00 91.94 82 SER A N 1
ATOM 669 C CA . SER A 1 82 ? 4.394 5.651 -20.297 1.00 91.94 82 SER A CA 1
ATOM 670 C C . SER A 1 82 ? 5.621 4.914 -19.793 1.00 91.94 82 SER A C 1
ATOM 672 O O . SER A 1 82 ? 5.727 3.701 -19.970 1.00 91.94 82 SER A O 1
ATOM 674 N N . LEU A 1 83 ? 6.519 5.655 -19.141 1.00 93.69 83 LEU A N 1
ATOM 675 C CA . LEU A 1 83 ? 7.600 5.076 -18.356 1.00 93.69 83 LEU A CA 1
ATOM 676 C C . LEU A 1 83 ? 7.019 4.542 -17.047 1.00 93.69 83 LEU A C 1
ATOM 678 O O . LEU A 1 83 ? 6.415 5.287 -16.277 1.00 93.69 83 LEU A O 1
ATOM 682 N N . GLU A 1 84 ? 7.209 3.254 -16.818 1.00 95.56 84 GLU A N 1
ATOM 683 C CA . GLU A 1 84 ? 6.776 2.536 -15.633 1.00 95.56 84 GLU A CA 1
ATOM 684 C C . GLU A 1 84 ? 7.997 2.011 -14.893 1.00 95.56 84 GLU A C 1
ATOM 686 O O . GLU A 1 84 ? 8.858 1.342 -15.465 1.00 95.56 84 GLU A O 1
ATOM 691 N N . ILE A 1 85 ? 8.061 2.338 -13.609 1.00 96.94 85 ILE A N 1
ATOM 692 C CA . ILE A 1 85 ? 9.086 1.871 -12.687 1.00 96.94 85 ILE A CA 1
ATOM 693 C C . ILE A 1 85 ? 8.423 0.970 -11.658 1.00 96.94 85 ILE A C 1
ATOM 695 O O . ILE A 1 85 ? 7.445 1.367 -11.016 1.00 96.94 85 ILE A O 1
ATOM 699 N N . MET A 1 86 ? 8.988 -0.219 -11.494 1.00 97.56 86 MET A N 1
ATOM 700 C CA . MET A 1 86 ? 8.643 -1.152 -10.437 1.00 97.56 86 MET A CA 1
ATOM 701 C C . MET A 1 86 ? 9.903 -1.536 -9.669 1.00 97.56 86 MET A C 1
ATOM 703 O O . MET A 1 86 ? 10.947 -1.787 -10.266 1.00 97.56 86 MET A O 1
ATOM 707 N N . ILE A 1 87 ? 9.810 -1.567 -8.344 1.00 97.19 87 ILE A N 1
ATOM 708 C CA . ILE A 1 87 ? 10.897 -1.977 -7.454 1.00 97.19 87 ILE A CA 1
ATOM 709 C C . ILE A 1 87 ? 10.348 -3.076 -6.565 1.00 97.19 87 ILE A C 1
ATOM 711 O O . ILE A 1 87 ? 9.370 -2.853 -5.850 1.00 97.19 87 ILE A O 1
ATOM 715 N N . ILE A 1 88 ? 10.974 -4.247 -6.628 1.00 95.50 88 ILE A N 1
ATOM 716 C CA . ILE A 1 88 ? 10.588 -5.415 -5.838 1.00 95.50 88 ILE A CA 1
ATOM 717 C C . ILE A 1 88 ? 11.773 -5.788 -4.966 1.00 95.50 88 ILE A C 1
ATOM 719 O O . ILE A 1 88 ? 12.874 -6.026 -5.464 1.00 95.50 88 ILE A O 1
ATOM 723 N N . ARG A 1 89 ? 11.550 -5.821 -3.656 1.00 95.19 89 ARG A N 1
ATOM 724 C CA . ARG A 1 89 ? 12.577 -6.159 -2.671 1.00 95.19 89 ARG A CA 1
ATOM 725 C C . ARG A 1 89 ? 11.982 -7.081 -1.621 1.00 95.19 89 ARG A C 1
ATOM 727 O O . ARG A 1 89 ? 10.872 -6.844 -1.142 1.00 95.19 89 ARG A O 1
ATOM 734 N N . GLU A 1 90 ? 12.740 -8.098 -1.240 1.00 94.50 90 GLU A N 1
ATOM 735 C CA . GLU A 1 90 ? 12.486 -8.812 0.007 1.00 94.50 90 GLU A CA 1
ATOM 736 C C . GLU A 1 90 ? 12.976 -7.955 1.172 1.00 94.50 90 GLU A C 1
ATOM 738 O O . GLU A 1 90 ? 14.103 -7.459 1.142 1.00 94.50 90 GLU A O 1
ATOM 743 N N . ILE A 1 91 ? 12.130 -7.788 2.186 1.00 92.19 91 ILE A N 1
ATOM 744 C CA . ILE A 1 91 ? 12.503 -7.172 3.460 1.00 92.19 91 ILE A CA 1
ATOM 745 C C . ILE A 1 91 ? 12.030 -8.111 4.570 1.00 92.19 91 ILE A C 1
ATOM 747 O O . ILE A 1 91 ? 10.854 -8.465 4.631 1.00 92.19 91 ILE A O 1
ATOM 751 N N . GLY A 1 92 ? 12.963 -8.625 5.371 1.00 87.69 92 GLY A N 1
ATOM 752 C CA . GLY A 1 92 ? 12.660 -9.680 6.340 1.00 87.69 92 GLY A CA 1
ATOM 753 C C . GLY A 1 92 ? 11.936 -10.886 5.711 1.00 87.69 92 GLY A C 1
ATOM 754 O O . GLY A 1 92 ? 12.407 -11.511 4.754 1.00 87.69 92 GLY A O 1
ATOM 755 N N . ASP A 1 93 ? 10.770 -11.219 6.259 1.00 90.44 93 ASP A N 1
ATOM 756 C CA . ASP A 1 93 ? 9.917 -12.339 5.851 1.00 90.44 93 ASP A CA 1
ATOM 757 C C . ASP A 1 93 ? 8.839 -11.972 4.812 1.00 90.44 93 ASP A C 1
ATOM 759 O O . ASP A 1 93 ? 8.039 -12.826 4.423 1.00 90.44 93 ASP A O 1
ATOM 763 N N . ILE A 1 94 ? 8.844 -10.743 4.294 1.00 95.75 94 ILE A N 1
ATOM 764 C CA . ILE A 1 94 ? 7.812 -10.220 3.388 1.00 95.75 94 ILE A CA 1
ATOM 765 C C . ILE A 1 94 ? 8.404 -9.665 2.086 1.00 95.75 94 ILE A C 1
ATOM 767 O O . ILE A 1 94 ? 9.619 -9.580 1.890 1.00 95.75 94 ILE A O 1
ATOM 771 N N . ILE A 1 95 ? 7.514 -9.281 1.175 1.00 96.44 95 ILE A N 1
ATOM 772 C CA . ILE A 1 95 ? 7.834 -8.658 -0.108 1.00 96.44 95 ILE A CA 1
ATOM 773 C C . ILE A 1 95 ? 7.335 -7.220 -0.076 1.00 96.44 95 ILE A C 1
ATOM 775 O O . ILE A 1 95 ? 6.178 -6.964 0.259 1.00 96.44 95 ILE A O 1
ATOM 779 N N . SER A 1 96 ? 8.190 -6.293 -0.484 1.00 97.31 96 SER A N 1
ATOM 780 C CA . SER A 1 96 ? 7.841 -4.901 -0.741 1.00 97.31 96 SER A CA 1
ATOM 781 C C . SER A 1 96 ? 7.796 -4.648 -2.248 1.00 97.31 96 SER A C 1
ATOM 783 O O . SER A 1 96 ? 8.690 -5.069 -2.987 1.00 97.31 96 SER A O 1
ATOM 785 N N . ILE A 1 97 ? 6.731 -3.991 -2.711 1.00 97.69 97 ILE A N 1
ATOM 786 C CA . ILE A 1 97 ? 6.526 -3.663 -4.123 1.00 97.69 97 ILE A CA 1
ATOM 787 C C . ILE A 1 97 ? 6.144 -2.194 -4.247 1.00 97.69 97 ILE A C 1
ATOM 789 O O . ILE A 1 97 ? 5.043 -1.782 -3.869 1.00 97.69 97 ILE A O 1
ATOM 793 N N . PHE A 1 98 ? 7.050 -1.405 -4.813 1.00 98.00 98 PHE A N 1
ATOM 794 C CA . PHE A 1 98 ? 6.704 -0.124 -5.413 1.00 98.00 98 PHE A CA 1
ATOM 795 C C . PHE A 1 98 ? 6.339 -0.367 -6.872 1.00 98.00 98 PHE A C 1
ATOM 797 O O . PHE A 1 98 ? 7.127 -0.942 -7.616 1.00 98.00 98 PHE A O 1
ATOM 804 N N . ASP A 1 99 ? 5.171 0.104 -7.294 1.00 97.00 99 ASP A N 1
ATOM 805 C CA . ASP A 1 99 ? 4.780 0.133 -8.699 1.00 97.00 99 ASP A CA 1
ATOM 806 C C . ASP A 1 99 ? 4.207 1.509 -9.028 1.00 97.00 99 ASP A C 1
ATOM 808 O O . ASP A 1 99 ? 3.172 1.911 -8.494 1.00 97.00 99 ASP A O 1
ATOM 812 N N . SER A 1 100 ? 4.867 2.221 -9.938 1.00 96.44 100 SER A N 1
ATOM 813 C CA . SER A 1 100 ? 4.449 3.550 -10.399 1.00 96.44 100 SER A CA 1
ATOM 814 C C . SER A 1 100 ? 3.050 3.580 -11.034 1.00 96.44 100 SER A C 1
ATOM 816 O O . SER A 1 100 ? 2.406 4.630 -11.024 1.00 96.44 100 SER A O 1
ATOM 818 N N . LYS A 1 101 ? 2.538 2.450 -11.548 1.00 93.00 101 LYS A N 1
ATOM 819 C CA . LYS A 1 101 ? 1.144 2.336 -12.020 1.00 93.00 101 LYS A CA 1
ATOM 820 C C . LYS A 1 101 ? 0.146 2.012 -10.915 1.00 93.00 101 LYS A C 1
ATOM 822 O O . LYS A 1 101 ? -1.059 2.135 -11.129 1.00 93.00 101 LYS A O 1
ATOM 827 N N . GLY A 1 102 ? 0.623 1.627 -9.736 1.00 92.12 102 GLY A N 1
ATOM 828 C CA . GLY A 1 102 ? -0.208 1.322 -8.582 1.00 92.12 102 GLY A CA 1
ATOM 829 C C . GLY A 1 102 ? -0.995 0.018 -8.701 1.00 92.12 102 GLY A C 1
ATOM 830 O O . GLY A 1 102 ? -2.029 -0.096 -8.032 1.00 92.12 102 GLY A O 1
ATOM 831 N N . ARG A 1 103 ? -0.532 -0.948 -9.511 1.00 93.25 103 ARG A N 1
ATOM 832 C CA . ARG A 1 103 ? -1.097 -2.303 -9.568 1.00 93.25 103 ARG A CA 1
ATOM 833 C C . ARG A 1 103 ? -1.021 -2.963 -8.188 1.00 93.25 103 ARG A C 1
ATOM 835 O O . ARG A 1 103 ? -0.227 -2.586 -7.323 1.00 93.25 103 ARG A O 1
ATOM 842 N N . LYS A 1 104 ? -1.888 -3.950 -7.971 1.00 92.31 104 LYS A N 1
ATOM 843 C CA . LYS A 1 104 ? -1.921 -4.754 -6.746 1.00 92.31 104 LYS A CA 1
ATOM 844 C C . LYS A 1 104 ? -1.507 -6.182 -7.071 1.00 92.31 104 LYS A C 1
ATOM 846 O O . LYS A 1 104 ? -1.918 -6.713 -8.098 1.00 92.31 104 LYS A O 1
ATOM 851 N N . PHE A 1 105 ? -0.741 -6.785 -6.169 1.00 94.81 105 PHE A N 1
ATOM 852 C CA . PHE A 1 105 ? -0.185 -8.131 -6.335 1.00 94.81 105 PHE A CA 1
ATOM 853 C C . PHE A 1 105 ? -0.653 -9.106 -5.250 1.00 94.81 105 PHE A C 1
ATOM 855 O O . PHE A 1 105 ? -0.112 -10.200 -5.137 1.00 94.81 105 PHE A O 1
ATOM 862 N N . ASN A 1 106 ? -1.653 -8.727 -4.447 1.00 90.94 106 ASN A N 1
ATOM 863 C CA . ASN A 1 106 ? -2.190 -9.608 -3.415 1.00 90.94 106 ASN A CA 1
ATOM 864 C C . ASN A 1 106 ? -2.774 -10.881 -4.042 1.00 90.94 106 ASN A C 1
ATOM 866 O O . ASN A 1 106 ? -3.555 -10.796 -4.988 1.00 90.94 106 ASN A O 1
ATOM 870 N N . ASN A 1 107 ? -2.448 -12.032 -3.452 1.00 91.44 107 ASN A N 1
ATOM 871 C CA . ASN A 1 107 ? -2.931 -13.357 -3.857 1.00 91.44 107 ASN A CA 1
ATOM 872 C C . ASN A 1 107 ? -2.573 -13.726 -5.314 1.00 91.44 107 ASN A C 1
ATOM 874 O O . ASN A 1 107 ? -3.395 -14.277 -6.046 1.00 91.44 107 ASN A O 1
ATOM 878 N N . ARG A 1 108 ? -1.350 -13.397 -5.751 1.00 95.00 108 ARG A N 1
ATOM 879 C CA . ARG A 1 108 ? -0.781 -13.842 -7.033 1.00 95.00 108 ARG A CA 1
ATOM 880 C C . ARG A 1 108 ? -0.004 -15.143 -6.819 1.00 95.00 108 ARG A C 1
ATOM 882 O O . ARG A 1 108 ? 1.220 -15.134 -6.672 1.00 95.00 108 ARG A O 1
ATOM 889 N N . ASP A 1 109 ? -0.722 -16.266 -6.811 1.00 95.12 109 ASP A N 1
ATOM 890 C CA . ASP A 1 109 ? -0.151 -17.611 -6.613 1.00 95.12 109 ASP A CA 1
ATOM 891 C C . ASP A 1 109 ? 0.913 -17.966 -7.659 1.00 95.12 109 ASP A C 1
ATOM 893 O O . ASP A 1 109 ? 1.906 -18.632 -7.355 1.00 95.12 109 ASP A O 1
ATOM 897 N N . ASP A 1 110 ? 0.738 -17.483 -8.889 1.00 95.56 110 ASP A N 1
ATOM 898 C CA . ASP A 1 110 ? 1.692 -17.645 -9.981 1.00 95.56 110 ASP A CA 1
ATOM 899 C C . ASP A 1 110 ? 3.035 -16.961 -9.685 1.00 95.56 110 ASP A C 1
ATOM 901 O O . ASP A 1 110 ? 4.079 -17.481 -10.079 1.00 95.56 110 ASP A O 1
ATOM 905 N N . LEU A 1 111 ? 3.021 -15.855 -8.936 1.00 96.69 111 LEU A N 1
ATOM 906 C CA . LEU A 1 111 ? 4.205 -15.123 -8.472 1.00 96.69 111 LEU A CA 1
ATOM 907 C C . LEU A 1 111 ? 4.649 -15.529 -7.059 1.00 96.69 111 LEU A C 1
ATOM 909 O O . LEU A 1 111 ? 5.626 -14.987 -6.549 1.00 96.69 111 LEU A O 1
ATOM 913 N N . LYS A 1 112 ? 3.939 -16.467 -6.417 1.00 97.31 112 LYS A N 1
ATOM 914 C CA . LYS A 1 112 ? 4.133 -16.847 -5.007 1.00 97.31 112 LYS A CA 1
ATOM 915 C C . LYS A 1 112 ? 3.982 -15.667 -4.029 1.00 97.31 112 LYS A C 1
ATOM 917 O O . LYS A 1 112 ? 4.570 -15.672 -2.948 1.00 97.31 112 LYS A O 1
ATOM 922 N N . ILE A 1 113 ? 3.161 -14.677 -4.387 1.00 97.25 113 ILE A N 1
ATOM 923 C CA . ILE A 1 113 ? 2.833 -13.521 -3.542 1.00 97.25 113 ILE A CA 1
ATOM 924 C C . ILE A 1 113 ? 1.493 -13.784 -2.857 1.00 97.25 113 ILE A C 1
ATOM 926 O O . ILE A 1 113 ? 0.469 -13.967 -3.516 1.00 97.25 113 ILE A O 1
ATOM 930 N N . GLY A 1 114 ? 1.498 -13.798 -1.528 1.00 96.06 114 GLY A N 1
ATOM 931 C CA . GLY A 1 114 ? 0.327 -14.094 -0.715 1.00 96.06 114 GLY A CA 1
ATOM 932 C C . GLY A 1 114 ? -0.550 -12.876 -0.440 1.00 96.06 114 GLY A C 1
ATOM 933 O O . GLY A 1 114 ? -0.582 -11.890 -1.188 1.00 96.06 114 GLY A O 1
ATOM 934 N N . ARG A 1 115 ? -1.287 -12.952 0.672 1.00 94.62 115 ARG A N 1
ATOM 935 C CA . ARG A 1 115 ? -2.107 -11.844 1.167 1.00 94.62 115 ARG A CA 1
ATOM 936 C C . ARG A 1 115 ? -1.241 -10.653 1.587 1.00 94.62 115 ARG A C 1
ATOM 938 O O . ARG A 1 115 ? -0.043 -10.789 1.839 1.00 94.62 115 ARG A O 1
ATOM 945 N N . VAL A 1 116 ? -1.868 -9.485 1.681 1.00 95.00 116 VAL A N 1
ATOM 946 C CA . VAL A 1 116 ? -1.255 -8.296 2.296 1.00 95.00 116 VAL A CA 1
ATOM 947 C C . VAL A 1 116 ? -0.803 -8.603 3.727 1.00 95.00 116 VAL A C 1
ATOM 949 O O . VAL A 1 116 ? -1.351 -9.509 4.357 1.00 95.00 116 VAL A O 1
ATOM 952 N N . ILE A 1 117 ? 0.192 -7.869 4.229 1.00 93.94 117 ILE A N 1
ATOM 953 C CA . ILE A 1 117 ? 0.604 -7.977 5.637 1.00 93.94 117 ILE A CA 1
ATOM 954 C C . ILE A 1 117 ? -0.564 -7.691 6.589 1.00 93.94 117 ILE A C 1
ATOM 956 O O . ILE A 1 117 ? -1.488 -6.948 6.244 1.00 93.94 117 ILE A O 1
ATOM 960 N N . ASP A 1 118 ? -0.506 -8.273 7.786 1.00 89.56 118 ASP A N 1
ATOM 961 C CA . ASP A 1 118 ? -1.558 -8.116 8.789 1.00 89.56 118 ASP A CA 1
ATOM 962 C C . ASP A 1 118 ? -1.618 -6.680 9.330 1.00 89.56 118 ASP A C 1
ATOM 964 O O . ASP A 1 118 ? -0.649 -5.914 9.247 1.00 89.56 118 ASP A O 1
ATOM 968 N N . LEU A 1 119 ? -2.781 -6.311 9.876 1.00 88.31 119 LEU A N 1
ATOM 969 C CA . LEU A 1 119 ? -3.071 -4.939 10.290 1.00 88.31 119 LEU A CA 1
ATOM 970 C C . LEU A 1 119 ? -2.068 -4.431 11.326 1.00 88.31 119 LEU A C 1
ATOM 972 O O . LEU A 1 119 ? -1.571 -3.321 11.171 1.00 88.31 119 LEU A O 1
ATOM 976 N N . ASP A 1 120 ? -1.715 -5.254 12.312 1.00 87.75 120 ASP A N 1
ATOM 977 C CA . ASP A 1 120 ? -0.770 -4.887 13.369 1.00 87.75 120 ASP A CA 1
ATOM 978 C C . ASP A 1 120 ? 0.619 -4.570 12.812 1.00 87.75 120 ASP A C 1
ATOM 980 O O . ASP A 1 120 ? 1.212 -3.546 13.160 1.00 87.75 120 ASP A O 1
ATOM 984 N N . LYS A 1 121 ? 1.108 -5.388 11.867 1.00 91.19 121 LYS A N 1
ATOM 985 C CA . LYS A 1 121 ? 2.381 -5.139 11.175 1.00 91.19 121 LYS A CA 1
ATOM 986 C C . LYS A 1 121 ? 2.287 -3.856 10.340 1.00 91.19 121 LYS A C 1
ATOM 988 O O . LYS A 1 121 ? 3.173 -3.016 10.422 1.00 91.19 121 LYS A O 1
ATOM 993 N N . LEU A 1 122 ? 1.191 -3.630 9.605 1.00 93.38 122 LEU A N 1
ATOM 994 C CA . LEU A 1 122 ? 0.972 -2.383 8.849 1.00 93.38 122 LEU A CA 1
ATOM 995 C C . LEU A 1 122 ? 0.985 -1.141 9.755 1.00 93.38 122 LEU A C 1
ATOM 997 O O . LEU A 1 122 ? 1.496 -0.086 9.381 1.00 93.38 122 LEU A O 1
ATOM 1001 N N . PHE A 1 123 ? 0.382 -1.262 10.930 1.00 91.75 123 PHE A N 1
ATOM 1002 C CA . PHE A 1 123 ? 0.172 -0.197 11.896 1.00 91.75 123 PHE A CA 1
ATOM 1003 C C . PHE A 1 123 ? 1.409 0.071 12.768 1.00 91.75 123 PHE A C 1
ATOM 1005 O O . PHE A 1 123 ? 1.580 1.195 13.243 1.00 91.75 123 PHE A O 1
ATOM 1012 N N . SER A 1 124 ? 2.354 -0.863 12.884 1.00 92.38 124 SER A N 1
ATOM 1013 C CA . SER A 1 124 ? 3.573 -0.664 13.681 1.00 92.38 124 SER A CA 1
ATOM 1014 C C . SER A 1 124 ? 4.427 0.536 13.230 1.00 92.38 124 SER A C 1
ATOM 1016 O O . SER A 1 124 ? 5.116 1.160 14.041 1.00 92.38 124 SER A O 1
ATOM 1018 N N . VAL A 1 125 ? 4.334 0.950 11.959 1.00 93.38 125 VAL A N 1
ATOM 1019 C CA . VAL A 1 125 ? 5.052 2.131 11.430 1.00 93.38 125 VAL A CA 1
ATOM 1020 C C . VAL A 1 125 ? 4.576 3.453 12.039 1.00 93.38 125 VAL A C 1
ATOM 1022 O O . VAL A 1 125 ? 5.297 4.455 12.025 1.00 93.38 125 VAL A O 1
ATOM 1025 N N . VAL A 1 126 ? 3.374 3.461 12.620 1.00 92.31 126 VAL A N 1
ATOM 1026 C CA . VAL A 1 126 ? 2.807 4.592 13.366 1.00 92.31 126 VAL A CA 1
ATOM 1027 C C . VAL A 1 126 ? 2.828 4.359 14.878 1.00 92.31 126 VAL A C 1
ATOM 1029 O O . VAL A 1 126 ? 2.143 5.053 15.615 1.00 92.31 126 VAL A O 1
ATOM 1032 N N . ALA A 1 127 ? 3.637 3.410 15.355 1.00 88.12 127 ALA A N 1
ATOM 1033 C CA . ALA A 1 127 ? 3.908 3.178 16.775 1.00 88.12 127 ALA A CA 1
ATOM 1034 C C . ALA A 1 127 ? 5.324 3.638 17.186 1.00 88.12 127 ALA A C 1
ATOM 1036 O O . ALA A 1 127 ? 5.860 3.207 18.207 1.00 88.12 127 ALA A O 1
ATOM 1037 N N . LYS A 1 128 ? 5.971 4.493 16.378 1.00 84.81 128 LYS A N 1
ATOM 1038 C CA . LYS A 1 128 ? 7.374 4.901 16.582 1.00 84.81 128 LYS A CA 1
ATOM 1039 C C . LYS A 1 128 ? 7.552 5.818 17.795 1.00 84.81 128 LYS A C 1
ATOM 1041 O O . LYS A 1 128 ? 8.618 5.815 18.408 1.00 84.81 128 LYS A O 1
ATOM 1046 N N . THR A 1 129 ? 6.545 6.628 18.103 1.00 87.12 129 THR A N 1
ATOM 1047 C CA . THR A 1 129 ? 6.556 7.576 19.220 1.00 87.12 129 THR A CA 1
ATOM 1048 C C . THR A 1 129 ? 5.421 7.274 20.198 1.00 87.12 129 THR A C 1
ATOM 1050 O O . THR A 1 129 ? 4.512 6.500 19.908 1.00 87.12 129 THR A O 1
ATOM 1053 N N . GLU A 1 130 ? 5.458 7.903 21.374 1.00 84.81 130 GLU A N 1
ATOM 1054 C CA . GLU A 1 130 ? 4.409 7.754 22.393 1.00 84.81 130 GLU A CA 1
ATOM 1055 C C . GLU A 1 130 ? 3.054 8.332 21.965 1.00 84.81 130 GLU A C 1
ATOM 1057 O O . GLU A 1 130 ? 2.017 7.941 22.498 1.00 84.81 130 GLU A O 1
ATOM 1062 N N . GLN A 1 131 ? 3.058 9.266 21.014 1.00 90.25 131 GLN A N 1
ATOM 1063 C CA . GLN A 1 131 ? 1.873 9.996 20.584 1.00 90.25 131 GLN A CA 1
ATOM 1064 C C . GLN A 1 131 ? 1.649 9.857 19.081 1.00 90.25 131 GLN A C 1
ATOM 1066 O O . GLN A 1 131 ? 2.551 10.093 18.276 1.00 90.25 131 GLN A O 1
ATOM 1071 N N . THR A 1 132 ? 0.411 9.557 18.705 1.00 92.75 132 THR A N 1
ATOM 1072 C CA . THR A 1 132 ? -0.048 9.509 17.315 1.00 92.75 132 THR A CA 1
ATOM 1073 C C . THR A 1 132 ? -1.101 10.577 17.070 1.00 92.75 132 THR A C 1
ATOM 1075 O O . THR A 1 132 ? -1.832 10.942 17.984 1.00 92.75 132 THR A O 1
ATOM 1078 N N . ARG A 1 133 ? -1.215 11.051 15.829 1.00 94.25 133 ARG A N 1
ATOM 1079 C CA . ARG A 1 133 ? -2.289 11.950 15.391 1.00 94.25 133 ARG A CA 1
ATOM 1080 C C . ARG A 1 133 ? -2.880 11.452 14.083 1.00 94.25 133 ARG A C 1
ATOM 1082 O O . ARG A 1 133 ? -2.226 11.537 13.040 1.00 94.25 133 ARG A O 1
ATOM 1089 N N . THR A 1 134 ? -4.118 10.974 14.120 1.00 95.19 134 THR A N 1
ATOM 1090 C CA . THR A 1 134 ? -4.854 10.586 12.910 1.00 95.19 134 THR A CA 1
ATOM 1091 C C . THR A 1 134 ? -5.573 11.802 12.326 1.00 95.19 134 THR A C 1
ATOM 1093 O O . THR A 1 134 ? -6.300 12.494 13.028 1.00 95.19 134 THR A O 1
ATOM 1096 N N . LYS A 1 135 ? -5.371 12.095 11.036 1.00 95.38 13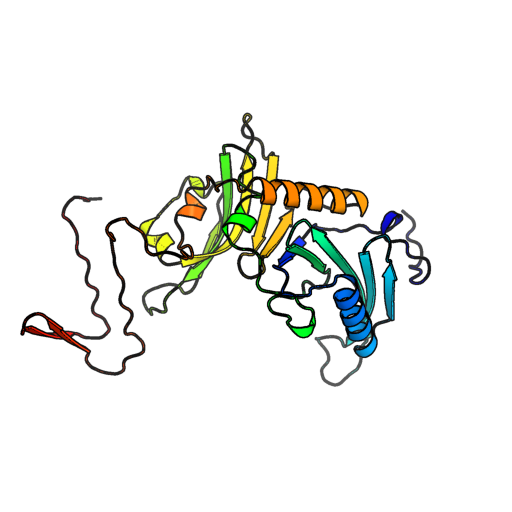5 LYS A N 1
ATOM 1097 C CA . LYS A 1 135 ? -5.957 13.271 10.352 1.00 95.38 135 LYS A CA 1
ATOM 1098 C C . LYS A 1 135 ? -7.075 12.915 9.386 1.00 95.38 135 LYS A C 1
ATOM 1100 O O . LYS A 1 135 ? -7.942 13.735 9.087 1.00 95.38 135 LYS A O 1
ATOM 1105 N N . GLN A 1 136 ? -7.020 11.705 8.846 1.00 96.31 136 GLN A N 1
ATOM 1106 C CA . GLN A 1 136 ? -8.001 11.206 7.901 1.00 96.31 136 GLN A CA 1
ATOM 1107 C C . GLN A 1 136 ? -8.172 9.709 8.094 1.00 96.31 136 GLN A C 1
ATOM 1109 O O . GLN A 1 136 ? -7.184 9.004 8.296 1.00 96.31 136 GLN A O 1
ATOM 1114 N N . ALA A 1 137 ? -9.402 9.229 7.965 1.00 95.50 137 ALA A N 1
ATOM 1115 C CA . ALA A 1 137 ? -9.684 7.814 7.820 1.00 95.50 137 ALA A CA 1
ATOM 1116 C C . ALA A 1 137 ? -10.881 7.593 6.900 1.00 95.50 137 ALA A C 1
ATOM 1118 O O . ALA A 1 137 ? -11.859 8.335 6.949 1.00 95.50 137 ALA A O 1
ATOM 1119 N N . ASN A 1 138 ? -10.798 6.555 6.078 1.00 96.19 138 ASN A N 1
ATOM 1120 C CA . ASN A 1 138 ? -11.941 6.007 5.365 1.00 96.19 138 ASN A CA 1
ATOM 1121 C C . ASN A 1 138 ? -12.238 4.634 5.937 1.00 96.19 138 ASN A C 1
ATOM 1123 O O . ASN A 1 138 ? -11.330 3.901 6.336 1.00 96.19 138 ASN A O 1
ATOM 1127 N N . THR A 1 139 ? -13.513 4.291 5.963 1.00 94.50 139 THR A N 1
ATOM 1128 C CA . THR A 1 139 ? -14.004 3.092 6.631 1.00 94.50 139 THR A CA 1
ATOM 1129 C C . THR A 1 139 ? -15.033 2.392 5.759 1.00 94.50 139 THR A C 1
ATOM 1131 O O . THR A 1 139 ? -15.568 2.989 4.823 1.00 94.50 139 THR A O 1
ATOM 1134 N N . ARG A 1 140 ? -15.306 1.124 6.048 1.00 92.69 140 ARG A N 1
ATOM 1135 C CA . ARG A 1 140 ? -16.360 0.349 5.396 1.00 92.69 140 ARG A CA 1
ATOM 1136 C C . ARG A 1 140 ? -17.141 -0.422 6.445 1.00 92.69 140 ARG A C 1
ATOM 1138 O O . ARG A 1 140 ? -16.536 -0.979 7.358 1.00 92.69 140 ARG A O 1
ATOM 1145 N N . ALA A 1 141 ? -18.461 -0.426 6.325 1.00 90.06 141 ALA A N 1
ATOM 1146 C CA . ALA A 1 141 ? -19.321 -1.192 7.212 1.00 90.06 141 ALA A CA 1
ATOM 1147 C C . ALA A 1 141 ? -19.015 -2.689 7.065 1.00 90.06 141 ALA A C 1
ATOM 1149 O O . ALA A 1 141 ? -18.822 -3.179 5.950 1.00 90.06 141 ALA A O 1
ATOM 1150 N N . LEU A 1 142 ? -18.962 -3.405 8.190 1.00 83.31 142 LEU A N 1
ATOM 1151 C CA . LEU A 1 142 ? -18.762 -4.858 8.193 1.00 83.31 142 LEU A CA 1
ATOM 1152 C C . LEU A 1 142 ? -20.031 -5.643 7.844 1.00 83.31 142 LEU A C 1
ATOM 1154 O O . LEU A 1 142 ? -19.943 -6.792 7.425 1.00 83.31 142 LEU A O 1
ATOM 1158 N N . GLN A 1 143 ? -21.195 -5.024 8.024 1.00 75.88 143 GLN A N 1
ATOM 1159 C CA . GLN A 1 143 ? -22.508 -5.614 7.783 1.00 75.88 143 GLN A CA 1
ATOM 1160 C C . GLN A 1 143 ? -23.352 -4.664 6.947 1.00 75.88 143 GLN A C 1
ATOM 1162 O O . GLN A 1 143 ? -23.233 -3.438 7.075 1.00 75.88 143 GLN A O 1
ATOM 1167 N N . PHE A 1 144 ? -24.209 -5.241 6.112 1.00 66.38 144 PHE A N 1
ATOM 1168 C CA . PHE A 1 144 ? -25.174 -4.482 5.340 1.00 66.38 144 PHE A CA 1
ATOM 1169 C C . PHE A 1 144 ? -26.374 -4.145 6.228 1.00 66.38 144 PHE A C 1
ATOM 1171 O O . PHE A 1 144 ? -26.915 -4.995 6.922 1.00 66.38 144 PHE A O 1
ATOM 1178 N N . SER A 1 145 ? -26.785 -2.882 6.242 1.00 68.00 145 SER A N 1
ATOM 1179 C CA . SER A 1 145 ? -28.015 -2.458 6.905 1.00 68.00 145 SER A CA 1
ATOM 1180 C C . SER A 1 145 ? -28.533 -1.218 6.204 1.00 68.00 145 SER A C 1
ATOM 1182 O O . SER A 1 145 ? -27.795 -0.247 6.066 1.00 68.00 145 SER A O 1
ATOM 1184 N N . GLU A 1 146 ? -29.815 -1.204 5.838 1.00 68.19 146 GLU A N 1
ATOM 1185 C CA . GLU A 1 146 ? -30.457 -0.026 5.231 1.00 68.19 146 GLU A CA 1
ATOM 1186 C C . GLU A 1 146 ? -30.404 1.216 6.138 1.00 68.19 146 GLU A C 1
ATOM 1188 O O . GLU A 1 146 ? -30.488 2.350 5.675 1.00 68.19 146 GLU A O 1
ATOM 1193 N N . SER A 1 147 ? -30.231 1.010 7.447 1.00 72.06 147 SER A N 1
ATOM 1194 C CA . SER A 1 147 ? -30.161 2.077 8.449 1.00 72.06 147 SER A CA 1
ATOM 1195 C C . SER A 1 147 ? -28.753 2.644 8.672 1.00 72.06 147 SER A C 1
ATOM 1197 O O . SER A 1 147 ? -28.582 3.562 9.480 1.00 72.06 147 SER A O 1
ATOM 1199 N N . ARG A 1 148 ? -27.729 2.102 7.995 1.00 79.12 148 ARG A N 1
ATOM 1200 C CA . ARG A 1 148 ? -26.318 2.426 8.235 1.00 79.12 148 ARG A CA 1
ATOM 1201 C C . ARG A 1 148 ? -25.609 2.843 6.940 1.00 79.12 148 ARG A C 1
ATOM 1203 O O . ARG A 1 148 ? -25.746 2.163 5.929 1.00 79.12 148 ARG A O 1
ATOM 1210 N N . PRO A 1 149 ? -24.786 3.907 6.963 1.00 85.56 149 PRO A N 1
ATOM 1211 C CA . PRO A 1 149 ? -23.898 4.217 5.847 1.00 85.56 149 PRO A CA 1
ATOM 1212 C C . PRO A 1 149 ? -22.958 3.050 5.513 1.00 85.56 149 PRO A C 1
ATOM 1214 O O . PRO A 1 149 ? -22.342 2.471 6.402 1.00 85.56 149 PRO A O 1
ATOM 1217 N N . GLU A 1 150 ? -22.769 2.749 4.229 1.00 89.81 150 GLU A N 1
ATOM 1218 C CA . GLU A 1 150 ? -21.824 1.705 3.792 1.00 89.81 150 GLU A CA 1
ATOM 1219 C C . GLU A 1 150 ? -20.357 2.067 4.077 1.00 89.81 150 GLU A C 1
ATOM 1221 O O . GLU A 1 150 ? -19.493 1.197 4.209 1.00 89.81 150 GLU A O 1
ATOM 1226 N N . SER A 1 151 ? -20.057 3.363 4.146 1.00 91.50 151 SER A N 1
ATOM 1227 C CA . SER A 1 151 ? -18.722 3.893 4.404 1.00 91.50 151 SER A CA 1
ATOM 1228 C C . SER A 1 151 ? -18.809 5.243 5.106 1.00 91.50 151 SER A C 1
ATOM 1230 O O . SER A 1 151 ? -19.764 5.998 4.913 1.00 91.50 151 SER A O 1
ATOM 1232 N N . ILE A 1 152 ? -17.795 5.554 5.911 1.00 92.38 152 ILE A N 1
ATOM 1233 C CA . ILE A 1 152 ? -17.629 6.868 6.533 1.00 92.38 152 ILE A CA 1
ATOM 1234 C C . ILE A 1 152 ? -16.236 7.391 6.183 1.00 92.38 152 ILE A C 1
ATOM 1236 O O . ILE A 1 152 ? -15.238 6.690 6.371 1.00 92.38 152 ILE A O 1
ATOM 1240 N N . SER A 1 153 ? -16.183 8.635 5.703 1.00 94.75 153 SER A N 1
ATOM 1241 C CA . SER A 1 153 ? -14.954 9.406 5.507 1.00 94.75 153 SER A CA 1
ATOM 1242 C C . SER A 1 153 ? -14.829 10.444 6.619 1.00 94.75 153 SER A C 1
ATOM 1244 O O . SER A 1 153 ? -15.632 11.371 6.707 1.00 94.75 153 SER A O 1
ATOM 1246 N N . LEU A 1 154 ? -13.793 10.313 7.440 1.00 93.88 154 LEU A N 1
ATOM 1247 C CA . LEU A 1 154 ? -13.487 11.192 8.563 1.00 93.88 154 LEU A CA 1
ATOM 1248 C C . LEU A 1 154 ? -12.247 12.018 8.229 1.00 93.88 154 LEU A C 1
ATOM 1250 O O . LEU A 1 154 ? -11.243 11.482 7.757 1.00 93.88 154 LEU A O 1
ATOM 1254 N N . LYS A 1 155 ? -12.304 13.329 8.475 1.00 94.94 155 LYS A N 1
ATOM 1255 C CA . LYS A 1 155 ? -11.176 14.245 8.279 1.00 94.94 155 LYS A CA 1
ATOM 1256 C C . LYS A 1 155 ? -11.192 15.325 9.350 1.00 94.94 155 LYS A C 1
ATOM 1258 O O . LYS A 1 155 ? -12.212 15.974 9.556 1.00 94.94 155 LYS A O 1
ATOM 1263 N N . GLY A 1 156 ? -10.053 15.540 9.992 1.00 93.12 156 GLY A N 1
ATOM 1264 C CA . GLY A 1 156 ? -9.908 16.520 11.059 1.00 93.12 156 GLY A CA 1
ATOM 1265 C C . GLY A 1 156 ? -8.443 16.845 11.341 1.00 93.12 156 GLY A C 1
ATOM 1266 O O . GLY A 1 156 ? -7.546 16.188 10.809 1.00 93.12 156 GLY A O 1
ATOM 1267 N N . PRO A 1 157 ? -8.176 17.880 12.152 1.00 90.38 157 PRO A N 1
ATOM 1268 C CA . PRO A 1 157 ? -6.817 18.202 12.573 1.00 90.38 157 PRO A CA 1
ATOM 1269 C C . PRO A 1 157 ? -6.238 17.117 13.489 1.00 90.38 157 PRO A C 1
ATOM 1271 O O . PRO A 1 157 ? -5.046 16.832 13.390 1.00 90.38 157 PRO A O 1
ATOM 1274 N N . ASP A 1 158 ? -7.081 16.514 14.331 1.00 93.50 158 ASP A N 1
ATOM 1275 C CA . ASP A 1 158 ? -6.754 15.407 15.224 1.00 93.50 158 ASP A CA 1
ATOM 1276 C C . ASP A 1 158 ? -8.018 14.588 15.536 1.00 93.50 158 ASP A C 1
ATOM 1278 O O . ASP A 1 158 ? -8.907 15.045 16.254 1.00 93.50 158 ASP A O 1
ATOM 1282 N N . LEU A 1 159 ? -8.114 13.393 14.956 1.00 93.56 159 LEU A N 1
ATOM 1283 C CA . LEU A 1 159 ? -9.224 12.465 15.170 1.00 93.56 159 LEU A CA 1
ATOM 1284 C C . LEU A 1 159 ? -9.068 11.645 16.459 1.00 93.56 159 LEU A C 1
ATOM 1286 O O . LEU A 1 159 ? -10.038 11.027 16.892 1.00 93.56 159 LEU A O 1
ATOM 1290 N N . GLU A 1 160 ? -7.901 11.670 17.115 1.00 91.31 160 GLU A N 1
ATOM 1291 C CA . GLU A 1 160 ? -7.710 11.006 18.413 1.00 91.31 160 GLU A CA 1
ATOM 1292 C C . GLU A 1 160 ? -8.567 11.650 19.516 1.00 91.31 160 GLU A C 1
ATOM 1294 O O . GLU A 1 160 ? -8.952 10.981 20.476 1.00 91.31 160 GLU A O 1
ATOM 1299 N N . ALA A 1 161 ? -8.901 12.938 19.362 1.00 86.19 161 ALA A N 1
ATOM 1300 C CA . ALA A 1 161 ? -9.731 13.703 20.295 1.00 86.19 161 ALA A CA 1
ATOM 1301 C C . ALA A 1 161 ? -11.245 13.480 20.116 1.00 86.19 161 ALA A C 1
ATOM 1303 O O . ALA A 1 161 ? -12.025 13.777 21.019 1.00 86.19 161 ALA A O 1
ATOM 1304 N N . THR A 1 162 ? -11.675 12.957 18.967 1.00 74.94 162 THR A N 1
ATOM 1305 C CA . THR A 1 162 ? -13.084 12.726 18.622 1.00 74.94 162 THR A CA 1
ATOM 1306 C C . THR A 1 162 ? -13.325 11.227 18.462 1.00 74.94 162 THR A C 1
ATOM 1308 O O . THR A 1 162 ? -13.496 10.729 17.350 1.00 74.94 162 THR A O 1
ATOM 131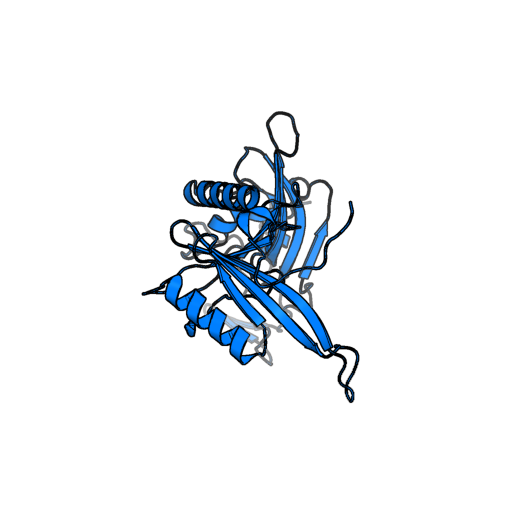1 N N . ASN A 1 163 ? -13.262 10.479 19.565 1.00 67.25 163 ASN A N 1
ATOM 1312 C CA . ASN A 1 163 ? -13.469 9.033 19.545 1.00 67.25 163 ASN A CA 1
ATOM 1313 C C . ASN A 1 163 ? -14.916 8.671 19.923 1.00 67.25 163 ASN A C 1
ATOM 1315 O O . ASN A 1 163 ? -15.392 9.035 20.997 1.00 67.25 163 ASN A O 1
ATOM 1319 N N . HIS A 1 164 ? -15.592 7.914 19.056 1.00 71.31 164 HIS A N 1
ATOM 1320 C CA . HIS A 1 164 ? -16.919 7.343 19.294 1.00 71.31 164 HIS A CA 1
ATOM 1321 C C . HIS A 1 164 ? -16.858 5.819 19.130 1.00 71.31 164 HIS A C 1
ATOM 1323 O O . HIS A 1 164 ? -17.326 5.267 18.133 1.00 71.31 164 HIS A O 1
ATOM 1329 N N . SER A 1 165 ? -16.267 5.135 20.113 1.00 70.88 165 SER A N 1
ATOM 1330 C CA . SER A 1 165 ? -15.904 3.713 20.012 1.00 70.88 165 SER A CA 1
ATOM 1331 C C . SER A 1 165 ? -17.060 2.777 19.657 1.00 70.88 165 SER A C 1
ATOM 1333 O O . SER A 1 165 ? -16.886 1.878 18.841 1.00 70.88 165 SER A O 1
ATOM 1335 N N . GLN A 1 166 ? -18.261 3.018 20.187 1.00 70.94 166 GLN A N 1
ATOM 1336 C CA . GLN A 1 166 ? -19.437 2.192 19.884 1.00 70.94 166 GLN A CA 1
ATOM 1337 C C . GLN A 1 166 ? -19.905 2.299 18.426 1.00 70.94 166 GLN A C 1
ATOM 1339 O O . GLN A 1 166 ? -20.420 1.333 17.873 1.00 70.94 166 GLN A O 1
ATOM 1344 N N . THR A 1 167 ? -19.757 3.470 17.804 1.00 79.00 167 THR A N 1
ATOM 1345 C CA . THR A 1 167 ? -20.116 3.653 16.391 1.00 79.00 167 THR A CA 1
ATOM 1346 C C . THR A 1 167 ? -19.022 3.091 15.491 1.00 79.00 167 THR A C 1
ATOM 1348 O O . THR A 1 167 ? -19.322 2.475 14.471 1.00 79.00 167 THR A O 1
ATOM 1351 N N . ASN A 1 168 ? -17.758 3.275 15.875 1.00 86.75 168 ASN A N 1
ATOM 1352 C CA . ASN A 1 168 ? -16.601 2.864 15.085 1.00 86.75 168 ASN A CA 1
ATOM 1353 C C . ASN A 1 168 ? -16.447 1.338 15.006 1.00 86.75 168 ASN A C 1
ATOM 1355 O O . ASN A 1 168 ? -16.080 0.832 13.948 1.00 86.75 168 ASN A O 1
ATOM 1359 N N . SER A 1 169 ? -16.823 0.595 16.053 1.00 85.00 169 SER A N 1
ATOM 1360 C CA . SER A 1 169 ? -16.745 -0.876 16.088 1.00 85.00 169 SER A CA 1
ATOM 1361 C C . SER A 1 169 ? -17.602 -1.588 15.031 1.00 85.00 169 SER A C 1
ATOM 1363 O O . SER A 1 169 ? -17.456 -2.784 14.808 1.00 85.00 169 SER A O 1
ATOM 1365 N N . MET A 1 170 ? -18.484 -0.859 14.348 1.00 85.31 170 MET A N 1
ATOM 1366 C CA . MET A 1 170 ? -19.314 -1.361 13.251 1.00 85.31 170 MET A CA 1
ATOM 1367 C C . MET A 1 170 ? -18.628 -1.309 11.879 1.00 85.31 170 MET A C 1
ATOM 1369 O O . MET A 1 170 ? -19.181 -1.788 10.881 1.00 85.31 170 MET A O 1
ATOM 1373 N N . TYR A 1 171 ? -17.452 -0.689 11.815 1.00 91.25 171 TYR A N 1
ATOM 1374 C CA . TYR A 1 171 ? -16.722 -0.422 10.588 1.00 91.25 171 TYR A CA 1
ATOM 1375 C C . TYR A 1 171 ? -15.284 -0.929 10.688 1.00 91.25 171 TYR A C 1
ATOM 1377 O O . TYR A 1 171 ? -14.666 -0.887 11.749 1.00 91.25 171 TYR A O 1
ATOM 1385 N N . ALA A 1 172 ? -14.728 -1.330 9.550 1.00 91.81 172 ALA A N 1
ATOM 1386 C CA . ALA A 1 172 ? -13.298 -1.553 9.385 1.00 91.81 172 ALA A CA 1
ATOM 1387 C C . ALA A 1 172 ? -12.646 -0.333 8.727 1.00 91.81 172 ALA A C 1
ATOM 1389 O O . ALA A 1 172 ? -13.189 0.239 7.773 1.00 91.81 172 ALA A O 1
ATOM 1390 N N . VAL A 1 173 ? -11.458 0.053 9.196 1.00 93.75 173 VAL A N 1
ATOM 1391 C CA . VAL A 1 173 ? -10.647 1.089 8.541 1.00 93.75 173 VAL A CA 1
ATOM 1392 C C . VAL A 1 173 ? -10.121 0.542 7.217 1.00 93.75 173 VAL A C 1
ATOM 1394 O O . VAL A 1 173 ? -9.494 -0.511 7.168 1.00 93.75 173 VAL A O 1
ATOM 1397 N N . THR A 1 174 ? -10.354 1.267 6.125 1.00 94.88 174 THR A N 1
ATOM 1398 C CA . THR A 1 174 ? -9.828 0.915 4.798 1.00 94.88 174 THR A CA 1
ATOM 1399 C C . THR A 1 174 ? -8.567 1.698 4.474 1.00 94.88 174 THR A C 1
ATOM 1401 O O . THR A 1 174 ? -7.632 1.153 3.885 1.00 94.88 174 THR A O 1
ATOM 1404 N N . THR A 1 175 ? -8.520 2.972 4.871 1.00 97.00 175 THR A N 1
ATOM 1405 C CA . THR A 1 175 ? -7.344 3.827 4.706 1.00 97.00 175 THR A CA 1
ATOM 1406 C C . THR A 1 175 ? -7.225 4.812 5.858 1.00 97.00 175 THR A C 1
ATOM 1408 O O . THR A 1 175 ? -8.255 5.312 6.304 1.00 97.00 175 THR A O 1
ATOM 1411 N N . ALA A 1 176 ? -6.014 5.189 6.255 1.00 96.62 176 ALA A N 1
ATOM 1412 C CA . ALA A 1 176 ? -5.788 6.229 7.256 1.00 96.62 176 ALA A CA 1
ATOM 1413 C C . ALA A 1 176 ? -4.591 7.115 6.900 1.00 96.62 176 ALA A C 1
ATOM 1415 O O . ALA A 1 176 ? -3.659 6.663 6.246 1.00 96.62 176 ALA A O 1
ATOM 1416 N N . VAL A 1 177 ? -4.601 8.372 7.346 1.00 97.56 177 VAL A N 1
ATOM 1417 C CA . VAL A 1 177 ? -3.421 9.246 7.361 1.00 97.56 177 VAL A CA 1
ATOM 1418 C C . VAL A 1 177 ? -3.076 9.544 8.807 1.00 97.56 177 VAL A C 1
ATOM 1420 O O . VAL A 1 177 ? -3.846 10.211 9.505 1.00 97.56 177 VAL A O 1
ATOM 1423 N N . VAL A 1 178 ? -1.920 9.057 9.241 1.00 96.06 178 VAL A N 1
ATOM 1424 C CA . VAL A 1 178 ? -1.512 9.045 10.646 1.00 96.06 178 VAL A CA 1
ATOM 1425 C C . VAL A 1 178 ? -0.106 9.614 10.767 1.00 96.06 178 VAL A C 1
ATOM 1427 O O . VAL A 1 178 ? 0.779 9.304 9.969 1.00 96.06 178 VAL A O 1
ATOM 1430 N N . SER A 1 179 ? 0.100 10.471 11.759 1.00 95.75 179 SER A N 1
ATOM 1431 C CA . SER A 1 179 ? 1.398 11.058 12.078 1.00 95.75 179 SER A CA 1
ATOM 1432 C C . SER A 1 179 ? 1.920 10.542 13.419 1.00 95.75 179 SER A C 1
ATOM 1434 O O . SER A 1 179 ? 1.169 10.513 14.390 1.00 95.75 179 SER A O 1
ATOM 1436 N N . ASN A 1 180 ? 3.210 10.207 13.487 1.00 94.44 180 ASN A N 1
ATOM 1437 C CA . ASN A 1 180 ? 3.939 10.048 14.746 1.00 94.44 180 ASN A CA 1
ATOM 1438 C C . ASN A 1 180 ? 4.333 11.441 15.257 1.00 94.44 180 ASN A C 1
ATOM 1440 O O . ASN A 1 180 ? 4.929 12.229 14.514 1.00 94.44 180 ASN A O 1
ATOM 1444 N N . ILE A 1 181 ? 4.004 11.750 16.507 1.00 94.25 181 ILE A N 1
ATOM 1445 C CA . ILE A 1 181 ? 4.295 13.026 17.168 1.00 94.25 181 ILE A CA 1
ATOM 1446 C C . ILE A 1 181 ? 5.398 12.813 18.209 1.00 94.25 181 ILE A C 1
ATOM 1448 O O . ILE A 1 181 ? 5.330 11.880 19.008 1.00 94.25 181 ILE A O 1
ATOM 1452 N N . ASN A 1 182 ? 6.436 13.649 18.175 1.00 92.50 182 ASN A N 1
ATOM 1453 C CA . ASN A 1 182 ? 7.541 13.591 19.131 1.00 92.50 182 ASN A CA 1
ATOM 1454 C C . ASN A 1 182 ? 7.236 14.356 20.432 1.00 92.50 182 ASN A C 1
ATOM 1456 O O . ASN A 1 182 ? 6.223 15.039 20.548 1.00 92.50 182 ASN A O 1
ATOM 1460 N N . GLU A 1 183 ? 8.157 14.293 21.394 1.00 90.62 183 GLU A N 1
ATOM 1461 C CA . GLU A 1 183 ? 8.036 14.936 22.715 1.00 90.62 183 GLU A CA 1
ATOM 1462 C C . GLU A 1 183 ? 7.846 16.465 22.666 1.00 90.62 183 GLU A C 1
ATOM 1464 O O . GLU A 1 183 ? 7.365 17.058 23.626 1.00 90.62 183 GLU A O 1
ATOM 1469 N N . ASN A 1 184 ? 8.183 17.109 21.543 1.00 91.88 184 ASN A N 1
ATOM 1470 C CA . ASN A 1 184 ? 8.032 18.551 21.329 1.00 91.88 184 ASN A CA 1
ATOM 1471 C C . ASN A 1 184 ? 6.742 18.918 20.564 1.00 91.88 184 ASN A C 1
ATOM 1473 O O . ASN A 1 184 ? 6.676 20.004 19.984 1.00 91.88 184 ASN A O 1
ATOM 1477 N N . ASP A 1 185 ? 5.768 18.005 20.477 1.00 89.44 185 ASP A N 1
ATOM 1478 C CA . ASP A 1 185 ? 4.523 18.141 19.698 1.00 89.44 185 ASP A CA 1
ATOM 1479 C C . ASP A 1 185 ? 4.753 18.429 18.195 1.00 89.44 185 ASP A C 1
ATOM 1481 O O . ASP A 1 185 ? 3.951 19.057 17.498 1.00 89.44 185 ASP A O 1
ATOM 1485 N N . LYS A 1 186 ? 5.886 17.963 17.650 1.00 93.25 186 LYS A N 1
ATOM 1486 C CA . LYS A 1 186 ? 6.194 18.059 16.217 1.00 93.25 186 LYS A CA 1
ATOM 1487 C C . LYS A 1 186 ? 5.999 16.716 15.529 1.00 93.25 186 LYS A C 1
ATOM 1489 O O . LYS A 1 186 ? 6.298 15.661 16.081 1.00 93.25 186 LYS A O 1
ATOM 1494 N N . ILE A 1 187 ? 5.560 16.771 14.272 1.00 94.06 187 ILE A N 1
ATOM 1495 C CA . ILE A 1 187 ? 5.415 15.589 13.416 1.00 94.06 187 ILE A CA 1
ATOM 1496 C C . ILE A 1 187 ? 6.803 15.009 13.120 1.00 94.06 187 ILE A C 1
ATOM 1498 O O . ILE A 1 187 ? 7.582 15.598 12.362 1.00 94.06 187 ILE A O 1
ATOM 1502 N N . ASP A 1 188 ? 7.100 13.840 13.682 1.00 94.25 188 ASP A N 1
ATOM 1503 C CA . ASP A 1 188 ? 8.315 13.074 13.399 1.00 94.25 188 ASP A CA 1
ATOM 1504 C C . ASP A 1 188 ? 8.220 12.409 12.020 1.00 94.25 188 ASP A C 1
ATOM 1506 O O . ASP A 1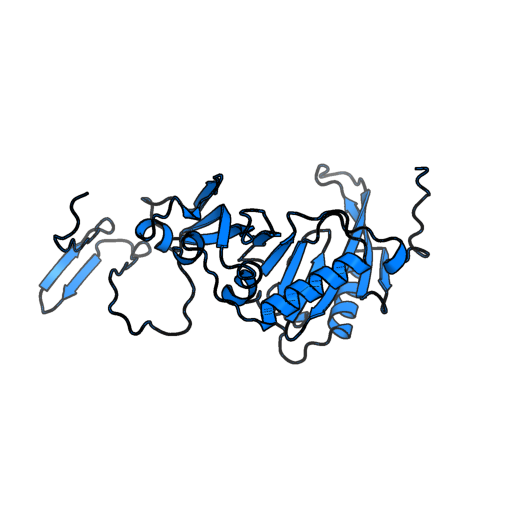 188 ? 9.074 12.614 11.157 1.00 94.25 188 ASP A O 1
ATOM 1510 N N . SER A 1 189 ? 7.114 11.712 11.768 1.00 94.44 189 SER A N 1
ATOM 1511 C CA . SER A 1 189 ? 6.803 11.045 10.498 1.00 94.44 189 SER A CA 1
ATOM 1512 C C . SER A 1 189 ? 5.296 11.046 10.242 1.00 94.44 189 SER A C 1
ATOM 1514 O O . SER A 1 189 ? 4.503 11.257 11.159 1.00 94.44 189 SER A O 1
ATOM 1516 N N . SER A 1 190 ? 4.891 10.872 8.984 1.00 96.00 190 SER A N 1
ATOM 1517 C CA . SER A 1 190 ? 3.480 10.820 8.601 1.00 96.00 190 SER A CA 1
ATOM 1518 C C . SER A 1 190 ? 3.291 9.850 7.452 1.00 96.00 190 SER A C 1
ATOM 1520 O O . SER A 1 190 ? 4.002 9.943 6.455 1.00 96.00 190 SER A O 1
ATOM 1522 N N . PHE A 1 191 ? 2.301 8.972 7.576 1.00 97.50 191 PHE A N 1
ATOM 1523 C CA . PHE A 1 191 ? 2.044 7.909 6.617 1.00 97.50 191 PHE A CA 1
ATOM 1524 C C . PHE A 1 191 ? 0.579 7.889 6.197 1.00 97.50 191 PHE A C 1
ATOM 1526 O O . PHE A 1 191 ? -0.316 8.083 7.018 1.00 97.50 191 PHE A O 1
ATOM 1533 N N . TYR A 1 192 ? 0.344 7.637 4.913 1.00 97.75 192 TYR A N 1
ATOM 1534 C CA . TYR A 1 192 ? -0.919 7.107 4.427 1.00 97.75 192 TYR A CA 1
ATOM 1535 C C . TYR A 1 192 ? -0.832 5.581 4.455 1.00 97.75 192 TYR A C 1
ATOM 1537 O O . TYR A 1 192 ? 0.123 4.998 3.941 1.00 97.75 192 TYR A O 1
ATOM 1545 N N . LEU A 1 193 ? -1.837 4.951 5.046 1.00 97.44 193 LEU A N 1
ATOM 1546 C CA . LEU A 1 193 ? -1.954 3.515 5.235 1.00 97.44 193 LEU A CA 1
ATOM 1547 C C . LEU A 1 193 ? -3.168 3.032 4.448 1.00 97.44 193 LEU A C 1
ATOM 1549 O O . LEU A 1 193 ? -4.269 3.536 4.654 1.00 97.44 193 LEU A O 1
ATOM 1553 N N . GLY A 1 194 ? -2.983 2.076 3.543 1.00 96.50 194 GLY A N 1
ATOM 1554 C CA . GLY A 1 194 ? -4.055 1.427 2.792 1.00 96.50 194 GLY A CA 1
ATOM 1555 C C . GLY A 1 194 ? -4.197 -0.023 3.228 1.00 96.50 194 GLY A C 1
ATOM 1556 O O . GLY A 1 194 ? -3.475 -0.876 2.712 1.00 96.50 194 GLY A O 1
ATOM 1557 N N . VAL A 1 195 ? -5.140 -0.291 4.136 1.00 93.19 195 VAL A N 1
ATOM 1558 C CA . VAL A 1 195 ? -5.318 -1.583 4.822 1.00 93.19 195 VAL A CA 1
ATOM 1559 C C . VAL A 1 195 ? -5.535 -2.715 3.823 1.00 93.19 195 VAL A C 1
ATOM 1561 O O . VAL A 1 195 ? -4.752 -3.656 3.767 1.00 93.19 195 VAL A O 1
ATOM 1564 N N . GLY A 1 196 ? -6.518 -2.577 2.930 1.00 89.75 196 GLY A N 1
ATOM 1565 C CA . GLY A 1 196 ? -6.840 -3.625 1.953 1.00 89.75 196 GLY A CA 1
ATOM 1566 C C . GLY A 1 196 ? -5.772 -3.869 0.878 1.00 89.75 196 GLY A C 1
ATOM 1567 O O . GLY A 1 196 ? -5.896 -4.809 0.100 1.00 89.75 196 GLY A O 1
ATOM 1568 N N . SER A 1 197 ? -4.747 -3.019 0.778 1.00 93.50 197 SER A N 1
ATOM 1569 C CA . SER A 1 197 ? -3.628 -3.196 -0.159 1.00 93.50 197 SER A CA 1
ATOM 1570 C C . SER A 1 197 ? -2.286 -3.429 0.531 1.00 93.50 197 SER A C 1
ATOM 1572 O O . SER A 1 197 ? -1.293 -3.579 -0.175 1.00 93.50 197 SER A O 1
ATOM 1574 N N . GLY A 1 198 ? -2.238 -3.408 1.869 1.00 95.62 198 GLY A N 1
ATOM 1575 C CA . GLY A 1 198 ? -0.984 -3.404 2.625 1.00 95.62 198 GLY A CA 1
ATOM 1576 C C . GLY A 1 198 ? -0.085 -2.225 2.250 1.00 95.62 198 GLY A C 1
ATOM 1577 O O . GLY A 1 198 ? 1.126 -2.384 2.176 1.00 95.62 198 GLY A O 1
ATOM 1578 N N . ARG A 1 199 ? -0.663 -1.069 1.894 1.00 97.44 199 ARG A N 1
ATOM 1579 C CA . ARG A 1 199 ? 0.091 0.065 1.339 1.00 97.44 199 ARG A CA 1
ATOM 1580 C C . ARG A 1 199 ? 0.556 0.997 2.444 1.00 97.44 199 ARG A C 1
ATOM 1582 O O . ARG A 1 199 ? -0.273 1.451 3.224 1.00 97.44 199 ARG A O 1
ATOM 1589 N N . ILE A 1 200 ? 1.831 1.364 2.431 1.00 97.88 200 ILE A N 1
ATOM 1590 C CA . ILE A 1 200 ? 2.386 2.439 3.254 1.00 97.88 200 ILE A CA 1
ATOM 1591 C C . ILE A 1 200 ? 2.951 3.487 2.316 1.00 97.88 200 ILE A C 1
ATOM 1593 O O . ILE A 1 200 ? 3.676 3.181 1.370 1.00 97.88 200 ILE A O 1
ATOM 1597 N N . CYS A 1 201 ? 2.571 4.731 2.560 1.00 97.75 201 CYS A N 1
ATOM 1598 C CA . CYS A 1 201 ? 2.977 5.848 1.743 1.00 97.75 201 CYS A CA 1
ATOM 1599 C C . CYS A 1 201 ? 3.495 6.980 2.619 1.00 97.75 201 CYS A C 1
ATOM 1601 O O . CYS A 1 201 ? 2.734 7.505 3.430 1.00 97.75 201 CYS A O 1
ATOM 1603 N N . ASP A 1 202 ? 4.750 7.385 2.439 1.00 97.06 202 ASP A N 1
ATOM 1604 C CA . ASP A 1 202 ? 5.282 8.559 3.139 1.00 97.06 202 ASP A CA 1
ATOM 1605 C C . ASP A 1 202 ? 4.487 9.811 2.736 1.00 97.06 202 ASP A C 1
ATOM 1607 O O . ASP A 1 202 ? 4.141 9.985 1.570 1.00 97.06 202 ASP A O 1
ATOM 1611 N N . GLN A 1 203 ? 4.120 10.645 3.705 1.00 96.19 203 GLN A N 1
ATOM 1612 C CA . GLN A 1 203 ? 3.385 11.899 3.493 1.00 96.19 203 GLN A CA 1
ATOM 1613 C C . GLN A 1 203 ? 4.220 13.132 3.855 1.00 96.19 203 GLN A C 1
ATOM 1615 O O . GLN A 1 203 ? 3.749 14.259 3.713 1.00 96.19 203 GLN A O 1
ATOM 1620 N N . LYS A 1 204 ? 5.434 12.935 4.377 1.00 93.56 204 LYS A N 1
ATOM 1621 C CA . LYS A 1 204 ? 6.322 14.001 4.846 1.00 93.56 204 LYS A CA 1
ATOM 1622 C C . LYS A 1 204 ? 7.480 14.239 3.879 1.00 93.56 204 LYS 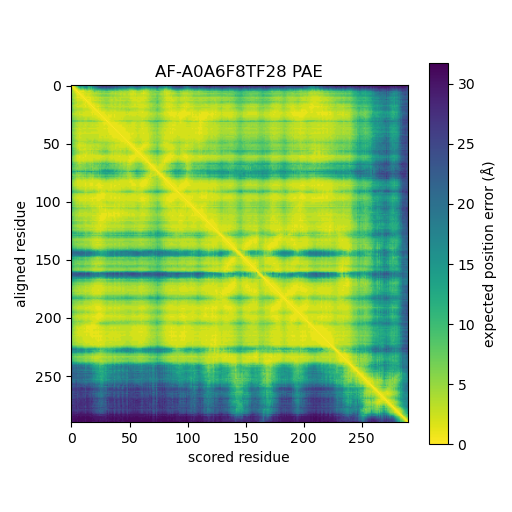A C 1
ATOM 1624 O O . LYS A 1 204 ? 7.859 15.391 3.686 1.00 93.56 204 LYS A O 1
ATOM 1629 N N . LYS A 1 205 ? 8.036 13.180 3.289 1.00 93.44 205 LYS A N 1
ATOM 1630 C CA . LYS A 1 205 ? 9.121 13.242 2.304 1.00 93.44 205 LYS A CA 1
ATOM 1631 C C . LYS A 1 205 ? 8.590 12.906 0.909 1.00 93.44 205 LYS A C 1
ATOM 1633 O O . LYS A 1 205 ? 7.748 12.029 0.745 1.00 93.44 205 LYS A O 1
ATOM 1638 N N . ASN A 1 206 ? 9.091 13.621 -0.089 1.00 94.38 206 ASN A N 1
ATOM 1639 C CA . ASN A 1 206 ? 8.854 13.385 -1.509 1.00 94.38 206 ASN A CA 1
ATOM 1640 C C . ASN A 1 206 ? 10.197 13.305 -2.249 1.00 94.38 206 ASN A C 1
ATOM 1642 O O . ASN A 1 206 ? 11.243 13.560 -1.651 1.00 94.38 206 ASN A O 1
ATOM 1646 N N . ASN A 1 207 ? 10.145 12.949 -3.534 1.00 96.12 207 ASN A N 1
ATOM 1647 C CA . ASN A 1 207 ? 11.285 12.964 -4.456 1.00 96.12 207 ASN A CA 1
ATOM 1648 C C . ASN A 1 207 ? 12.504 12.216 -3.892 1.00 96.12 207 ASN A C 1
ATOM 1650 O O . ASN A 1 207 ? 13.581 12.773 -3.683 1.00 96.12 207 ASN A O 1
ATOM 1654 N N . PHE A 1 208 ? 12.305 10.938 -3.586 1.00 97.56 208 PHE A N 1
ATOM 1655 C CA . PHE A 1 208 ? 13.350 10.077 -3.060 1.00 97.56 208 PHE A CA 1
ATOM 1656 C C . PHE A 1 208 ? 14.352 9.755 -4.163 1.00 97.56 208 PHE A C 1
ATOM 1658 O O . PHE A 1 208 ? 13.967 9.311 -5.245 1.00 97.56 208 PHE A O 1
ATOM 1665 N N . THR A 1 209 ? 15.642 9.891 -3.864 1.00 96.75 209 THR A N 1
ATOM 1666 C CA . THR A 1 209 ? 16.657 9.167 -4.633 1.00 96.75 209 THR A CA 1
ATOM 1667 C C . THR A 1 209 ? 16.455 7.665 -4.436 1.00 96.75 209 THR A C 1
ATOM 1669 O O . THR A 1 209 ? 15.845 7.232 -3.453 1.00 96.75 209 THR A O 1
ATOM 1672 N N . TYR A 1 210 ? 17.004 6.849 -5.334 1.00 96.00 210 TYR A N 1
ATOM 1673 C CA . TYR A 1 210 ? 16.982 5.401 -5.149 1.00 96.00 210 TYR A CA 1
ATOM 1674 C C . TYR A 1 210 ? 17.551 4.983 -3.780 1.00 96.00 210 TYR A C 1
ATOM 1676 O O . TYR A 1 210 ? 16.922 4.219 -3.052 1.00 96.00 210 TYR A O 1
ATOM 1684 N N . LYS A 1 211 ? 18.696 5.554 -3.384 1.00 95.69 211 LYS A N 1
ATOM 1685 C CA . LYS A 1 211 ? 19.321 5.295 -2.080 1.00 95.69 211 LYS A CA 1
ATOM 1686 C C . LYS A 1 211 ? 18.393 5.658 -0.917 1.00 95.69 211 LYS A C 1
ATOM 1688 O O . LYS A 1 211 ? 18.188 4.843 -0.025 1.00 95.69 211 LYS A O 1
ATOM 1693 N N . ASP A 1 212 ? 17.806 6.850 -0.952 1.00 96.81 212 ASP A N 1
ATOM 1694 C CA . ASP A 1 212 ? 16.893 7.328 0.088 1.00 96.81 212 ASP A CA 1
ATOM 1695 C C . ASP A 1 212 ? 15.652 6.439 0.226 1.00 96.81 212 ASP A C 1
ATOM 1697 O O . ASP A 1 212 ? 15.102 6.303 1.317 1.00 96.81 212 ASP A O 1
ATOM 1701 N N . PHE A 1 213 ? 15.176 5.880 -0.886 1.00 97.69 213 PHE A N 1
ATOM 1702 C CA . PHE A 1 213 ? 14.038 4.970 -0.906 1.00 97.69 213 PHE A CA 1
ATOM 1703 C C . PHE A 1 213 ? 14.376 3.615 -0.280 1.00 97.69 213 PHE A C 1
ATOM 1705 O O . PHE A 1 213 ? 13.570 3.088 0.483 1.00 97.69 213 PHE A O 1
ATOM 1712 N N . ILE A 1 214 ? 15.569 3.079 -0.543 1.00 96.31 214 ILE A N 1
ATOM 1713 C CA . ILE A 1 214 ? 16.053 1.861 0.119 1.00 96.31 214 ILE A CA 1
ATOM 1714 C C . ILE A 1 214 ? 16.238 2.104 1.621 1.00 96.31 214 ILE A C 1
ATOM 1716 O O . ILE A 1 214 ? 15.723 1.350 2.435 1.00 96.31 214 ILE A O 1
ATOM 1720 N N . GLU A 1 215 ? 16.855 3.218 2.022 1.00 96.44 215 GLU A N 1
ATOM 1721 C CA . GLU A 1 215 ? 16.951 3.574 3.445 1.00 96.44 215 GLU A CA 1
ATOM 1722 C C . GLU A 1 215 ? 15.568 3.698 4.104 1.00 96.44 215 GLU A C 1
ATOM 1724 O O . GLU A 1 215 ? 15.388 3.288 5.251 1.00 96.44 215 GLU A O 1
ATOM 1729 N N . TRP A 1 216 ? 14.578 4.231 3.381 1.00 97.31 216 TRP A N 1
ATOM 1730 C CA . TRP A 1 216 ? 13.196 4.306 3.846 1.00 97.31 216 TRP A CA 1
ATOM 1731 C C . TRP A 1 216 ? 12.559 2.923 4.024 1.00 97.31 216 TRP A C 1
ATOM 1733 O O . TRP A 1 216 ? 11.961 2.685 5.073 1.00 97.31 216 TRP A O 1
ATOM 1743 N N . LEU A 1 217 ? 12.720 2.001 3.065 1.00 97.12 217 LEU A N 1
ATOM 1744 C CA . LEU A 1 217 ? 12.253 0.613 3.200 1.00 97.12 217 LEU A CA 1
ATOM 1745 C C . LEU A 1 217 ? 12.858 -0.063 4.432 1.00 97.12 217 LEU A C 1
ATOM 1747 O O . LEU A 1 217 ? 12.156 -0.755 5.168 1.00 97.12 217 LEU A O 1
ATOM 1751 N N . GLU A 1 218 ? 14.120 0.227 4.720 1.00 95.62 218 GLU A N 1
ATOM 1752 C CA . GLU A 1 218 ? 14.834 -0.384 5.831 1.00 95.62 218 GLU A CA 1
ATOM 1753 C C . GLU A 1 218 ? 14.309 0.151 7.168 1.00 95.62 218 GLU A C 1
ATOM 1755 O O . GLU A 1 218 ? 14.153 -0.608 8.126 1.00 95.62 218 GLU A O 1
ATOM 1760 N N . GLN A 1 219 ? 13.940 1.437 7.232 1.00 94.94 219 GLN A N 1
ATOM 1761 C CA . GLN A 1 219 ? 13.237 1.992 8.395 1.00 94.94 219 GLN A CA 1
ATOM 1762 C C . GLN A 1 219 ? 11.852 1.366 8.595 1.00 94.94 219 GLN A C 1
ATOM 1764 O O . GLN A 1 219 ? 11.450 1.142 9.739 1.00 94.94 219 GLN A O 1
ATOM 1769 N N . ILE A 1 220 ? 11.127 1.073 7.510 1.00 95.81 220 ILE A N 1
ATOM 1770 C CA . ILE A 1 220 ? 9.843 0.366 7.578 1.00 95.81 2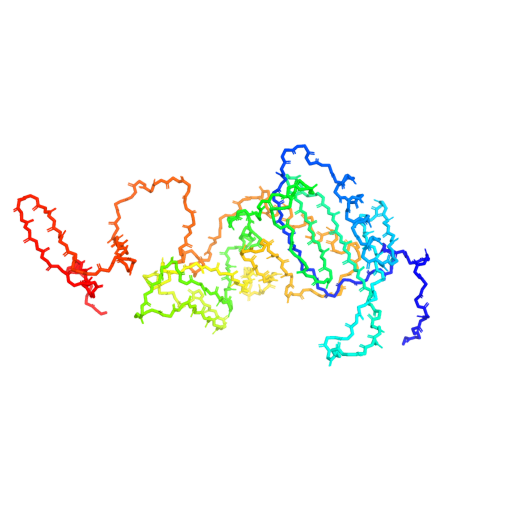20 ILE A CA 1
ATOM 1771 C C . ILE A 1 220 ? 10.049 -1.063 8.095 1.00 95.81 220 ILE A C 1
ATOM 1773 O O . ILE A 1 220 ? 9.337 -1.475 9.007 1.00 95.81 220 ILE A O 1
ATOM 1777 N N . ASN A 1 221 ? 11.062 -1.782 7.605 1.00 95.31 221 ASN A N 1
ATOM 1778 C CA . ASN A 1 221 ? 11.377 -3.128 8.084 1.00 95.31 221 ASN A CA 1
ATOM 1779 C C . ASN A 1 221 ? 11.713 -3.143 9.585 1.00 95.31 221 ASN A C 1
ATOM 1781 O O . ASN A 1 221 ? 11.168 -3.945 10.334 1.00 95.31 221 ASN A O 1
ATOM 1785 N N . ILE A 1 222 ? 12.525 -2.189 10.055 1.00 93.38 222 ILE A N 1
ATOM 1786 C CA . ILE A 1 222 ? 12.825 -2.034 11.489 1.00 93.38 222 ILE A CA 1
ATOM 1787 C C . ILE A 1 222 ? 11.547 -1.782 12.305 1.00 93.38 222 ILE A C 1
ATOM 1789 O O . ILE A 1 222 ? 11.432 -2.247 13.440 1.00 93.38 222 ILE A O 1
ATOM 1793 N N . ALA A 1 223 ? 10.590 -1.019 11.771 1.00 92.62 223 ALA A N 1
ATOM 1794 C CA . ALA A 1 223 ? 9.316 -0.787 12.445 1.00 92.62 223 ALA A CA 1
ATOM 1795 C C . ALA A 1 223 ? 8.441 -2.050 12.488 1.00 92.62 223 ALA A C 1
ATOM 1797 O O . ALA A 1 223 ? 7.781 -2.288 13.502 1.00 92.62 223 ALA A O 1
ATOM 1798 N N . PHE A 1 224 ? 8.458 -2.876 11.439 1.00 93.44 224 PHE A N 1
ATOM 1799 C CA . PHE A 1 224 ? 7.809 -4.189 11.445 1.00 93.44 224 PHE A CA 1
ATOM 1800 C C . PHE A 1 224 ? 8.431 -5.112 12.497 1.00 93.44 224 PHE A C 1
ATOM 1802 O O . PHE A 1 224 ? 7.701 -5.644 13.324 1.00 93.44 224 PHE A O 1
ATOM 1809 N N . ASP A 1 225 ? 9.760 -5.213 12.561 1.00 89.62 225 ASP A N 1
ATOM 1810 C CA . ASP A 1 225 ? 10.455 -6.103 13.505 1.00 89.62 225 ASP A CA 1
ATOM 1811 C C . ASP A 1 225 ? 10.222 -5.731 14.978 1.00 89.62 225 ASP A C 1
ATOM 1813 O O . ASP A 1 225 ? 10.222 -6.591 15.860 1.00 89.62 225 ASP A O 1
ATOM 1817 N N . LYS A 1 226 ? 9.995 -4.444 15.269 1.00 86.94 226 LYS A N 1
ATOM 1818 C CA . LYS A 1 226 ? 9.677 -3.983 16.628 1.00 86.94 226 LYS A CA 1
ATOM 1819 C C . LYS A 1 226 ? 8.306 -4.445 17.122 1.00 86.94 226 LYS A C 1
ATOM 1821 O O . LYS A 1 226 ? 8.098 -4.401 18.332 1.00 86.94 226 LYS A O 1
ATOM 1826 N N . ASN A 1 227 ? 7.385 -4.822 16.225 1.00 77.81 227 ASN A N 1
ATOM 1827 C CA . ASN A 1 227 ? 6.001 -5.193 16.547 1.00 77.81 227 ASN A CA 1
ATOM 1828 C C . ASN A 1 227 ? 5.344 -4.237 17.563 1.00 77.81 227 ASN A C 1
ATOM 1830 O O . ASN A 1 227 ? 4.696 -4.651 18.524 1.00 77.81 227 ASN A O 1
ATOM 1834 N N . GLY A 1 228 ? 5.563 -2.932 17.380 1.00 77.69 228 GLY A N 1
ATOM 1835 C CA . GLY A 1 228 ? 5.010 -1.918 18.269 1.00 77.69 228 GLY A CA 1
ATOM 1836 C C . GLY A 1 228 ? 3.487 -1.888 18.175 1.00 77.69 228 GLY A C 1
ATOM 1837 O O . GLY A 1 228 ? 2.943 -1.710 17.087 1.00 77.69 228 GLY A O 1
ATOM 1838 N N . LEU A 1 229 ? 2.807 -2.013 19.316 1.00 77.31 229 LEU A N 1
ATOM 1839 C CA . LEU A 1 229 ? 1.357 -1.847 19.388 1.00 77.31 229 LEU A CA 1
ATOM 1840 C C . LEU A 1 229 ? 0.982 -0.400 19.070 1.00 77.31 229 LEU A C 1
ATOM 1842 O O . LEU A 1 229 ? 1.551 0.544 19.630 1.00 77.31 229 LEU A O 1
ATOM 1846 N N . VAL A 1 230 ? -0.012 -0.217 18.203 1.00 80.44 230 VAL A N 1
ATOM 1847 C CA . VAL A 1 230 ? -0.514 1.121 17.905 1.00 80.44 230 VAL A CA 1
ATOM 1848 C C . VAL A 1 230 ? -1.215 1.721 19.109 1.00 80.44 230 VAL A C 1
ATOM 1850 O O . VAL A 1 230 ? -2.128 1.143 19.691 1.00 80.44 230 VAL A O 1
ATOM 1853 N N . LYS A 1 231 ? -0.786 2.937 19.456 1.00 83.62 231 LYS A N 1
ATOM 1854 C CA . LYS A 1 231 ? -1.306 3.723 20.583 1.00 83.62 231 LYS A CA 1
ATOM 1855 C C . LYS A 1 231 ? -2.481 4.632 20.197 1.00 83.62 231 LYS A C 1
ATOM 1857 O O . LYS A 1 231 ? -3.011 5.340 21.051 1.00 83.62 231 LYS A O 1
ATOM 1862 N N . SER A 1 232 ? -2.898 4.613 18.928 1.00 88.56 232 SER A N 1
ATOM 1863 C CA . SER A 1 232 ? -4.023 5.406 18.425 1.00 88.56 232 SER A CA 1
ATOM 1864 C C . SER A 1 232 ? -5.337 4.904 19.018 1.00 88.56 232 SER A C 1
ATOM 1866 O O . SER A 1 232 ? -5.815 3.815 18.696 1.00 88.56 232 SER A O 1
ATOM 1868 N N . ARG A 1 233 ? -5.957 5.733 19.862 1.00 89.00 233 ARG A N 1
ATOM 1869 C CA . ARG A 1 233 ? -7.287 5.459 20.425 1.00 89.00 233 ARG A CA 1
ATOM 1870 C C . ARG A 1 233 ? -8.347 5.459 19.334 1.00 89.00 233 ARG A C 1
ATOM 1872 O O . ARG A 1 233 ? -9.330 4.734 19.445 1.00 89.00 233 ARG A O 1
ATOM 1879 N N . PHE A 1 234 ? -8.151 6.280 18.304 1.00 92.00 234 PHE A N 1
ATOM 1880 C CA . PHE A 1 234 ? -9.040 6.353 17.160 1.00 92.00 234 PHE A CA 1
ATOM 1881 C C . PHE A 1 234 ? -8.994 5.066 16.330 1.00 92.00 234 PHE A C 1
ATOM 1883 O O . PHE A 1 234 ? -10.035 4.449 16.125 1.00 92.00 234 PHE A O 1
ATOM 1890 N N . LEU A 1 235 ? -7.817 4.613 15.888 1.00 90.50 235 LEU A N 1
ATOM 1891 C CA . LEU A 1 235 ? -7.711 3.404 15.062 1.00 90.50 235 LEU A CA 1
ATOM 1892 C C . LEU A 1 235 ? -8.132 2.147 15.825 1.00 90.50 235 LEU A C 1
ATOM 1894 O O . LEU A 1 235 ? -8.856 1.323 15.273 1.00 90.50 235 LEU A O 1
ATOM 1898 N N . ASN A 1 236 ? -7.770 2.050 17.106 1.00 88.94 236 ASN A N 1
ATOM 1899 C CA . ASN A 1 236 ? -8.143 0.919 17.961 1.00 88.94 236 ASN A CA 1
ATOM 1900 C C . ASN A 1 236 ? -9.638 0.890 18.321 1.00 88.94 236 ASN A C 1
ATOM 1902 O O . ASN A 1 236 ? -10.098 -0.050 18.957 1.00 88.94 236 ASN A O 1
ATOM 1906 N N . SER A 1 237 ? -10.408 1.918 17.948 1.00 89.69 237 SER A N 1
ATOM 1907 C CA . SER A 1 237 ? -11.857 1.949 18.169 1.00 89.69 237 SER A CA 1
ATOM 1908 C C . SER A 1 237 ? -12.670 1.276 17.058 1.00 89.69 237 SER A C 1
ATOM 1910 O O . SER A 1 237 ? -13.868 1.054 17.228 1.00 89.69 237 SER A O 1
ATOM 1912 N N . PHE A 1 238 ? -12.039 0.987 15.918 1.00 90.44 238 PHE A N 1
ATOM 1913 C CA . PHE A 1 238 ? -12.667 0.294 14.797 1.00 90.44 238 PHE A CA 1
ATOM 1914 C C . PHE A 1 238 ? -12.570 -1.216 14.958 1.00 90.44 238 PHE A C 1
ATOM 1916 O O . PHE A 1 238 ? -11.744 -1.724 15.714 1.00 90.44 238 PHE A O 1
ATOM 1923 N N . ALA A 1 239 ? -13.409 -1.935 14.220 1.00 87.38 239 ALA A N 1
ATOM 1924 C CA . ALA A 1 239 ? -13.357 -3.384 14.217 1.00 87.38 239 ALA A CA 1
ATOM 1925 C C . ALA A 1 239 ? -12.011 -3.889 13.689 1.00 87.38 239 ALA A C 1
ATOM 1927 O O . ALA A 1 239 ? -11.517 -3.427 12.654 1.00 87.38 239 ALA A O 1
ATOM 1928 N N . GLN A 1 240 ? -11.462 -4.875 14.390 1.00 81.19 240 GLN A N 1
ATOM 1929 C CA . GLN A 1 240 ? -10.238 -5.574 14.028 1.00 81.19 240 GLN A CA 1
ATOM 1930 C C . GLN A 1 240 ? -10.544 -7.058 13.842 1.00 81.19 240 GLN A C 1
ATOM 1932 O O . GLN A 1 240 ? -11.467 -7.602 14.449 1.00 81.19 240 GLN A O 1
ATOM 1937 N N . THR A 1 241 ? -9.783 -7.708 12.969 1.00 73.88 241 THR A N 1
ATOM 1938 C CA . THR A 1 241 ? -9.799 -9.164 12.855 1.00 73.88 241 THR A CA 1
ATOM 1939 C C . THR A 1 241 ? -9.090 -9.753 14.061 1.00 73.88 241 THR A C 1
ATOM 1941 O O . THR A 1 241 ? -7.959 -9.369 14.343 1.00 73.88 241 THR A O 1
ATOM 1944 N N . ILE A 1 242 ? -9.746 -10.685 14.740 1.00 73.38 242 ILE A N 1
ATOM 1945 C CA . ILE A 1 242 ? -9.156 -11.481 15.812 1.00 73.38 242 ILE A CA 1
ATOM 1946 C C . ILE A 1 242 ? -9.088 -12.932 15.338 1.00 73.38 242 ILE A C 1
ATOM 1948 O O . ILE A 1 242 ? -10.054 -13.437 14.763 1.00 73.38 242 ILE A O 1
ATOM 1952 N N . ASP A 1 243 ? -7.941 -13.576 15.539 1.00 66.62 243 ASP A N 1
ATOM 1953 C CA . ASP A 1 243 ? -7.750 -14.990 15.188 1.00 66.62 243 ASP A CA 1
ATOM 1954 C C . ASP A 1 243 ? -8.313 -15.925 16.270 1.00 66.62 243 ASP A C 1
ATOM 1956 O O . ASP A 1 243 ? -8.655 -17.076 15.996 1.00 66.62 243 ASP A O 1
ATOM 1960 N N . GLU A 1 244 ? -8.463 -15.414 17.493 1.00 76.12 244 GLU A N 1
ATOM 1961 C CA . GLU A 1 244 ? -8.976 -16.141 18.650 1.00 76.12 244 GLU A CA 1
ATOM 1962 C C . GLU A 1 244 ? -10.193 -15.425 19.242 1.00 76.12 244 GLU A C 1
ATOM 1964 O O . GLU A 1 244 ? -10.318 -14.199 19.179 1.00 76.12 244 GLU A O 1
ATOM 1969 N N . ALA A 1 245 ? -11.117 -16.202 19.810 1.00 75.94 245 ALA A N 1
ATOM 1970 C CA . ALA A 1 245 ? -12.260 -15.640 20.517 1.00 75.94 245 ALA A CA 1
ATOM 1971 C C . ALA A 1 245 ? -11.774 -14.893 21.775 1.00 75.94 245 ALA A C 1
ATOM 1973 O O . ALA A 1 245 ? -10.926 -15.425 22.493 1.00 75.94 245 ALA A O 1
ATOM 1974 N N . PRO A 1 246 ? -12.306 -13.694 22.071 1.00 77.19 246 PRO A N 1
ATOM 1975 C CA . PRO A 1 246 ? -11.878 -12.936 23.236 1.00 77.19 246 PRO A CA 1
ATOM 1976 C C . PRO A 1 246 ? -12.315 -13.657 24.518 1.00 77.19 246 PRO A C 1
ATOM 1978 O O . PRO A 1 246 ? -13.412 -14.212 24.583 1.00 77.19 246 PRO A O 1
ATOM 1981 N N . GLU A 1 247 ? -11.464 -13.627 25.546 1.00 83.19 247 GLU A N 1
ATOM 1982 C CA . GLU A 1 247 ? -11.785 -14.187 26.871 1.00 83.19 247 GLU A CA 1
ATOM 1983 C C . GLU A 1 247 ? -12.785 -13.315 27.654 1.00 83.19 247 GLU A C 1
ATOM 1985 O O . GLU A 1 247 ? -13.403 -13.758 28.622 1.00 83.19 247 GLU A O 1
ATOM 1990 N N . GLU A 1 248 ? -12.934 -12.058 27.242 1.00 81.00 248 GLU A N 1
ATOM 1991 C CA . GLU A 1 248 ? -13.767 -11.047 27.884 1.00 81.00 248 GLU A CA 1
ATOM 1992 C C . GLU A 1 248 ? -15.259 -11.275 27.601 1.00 81.00 248 GLU A C 1
ATOM 1994 O O . GLU A 1 248 ? -15.652 -11.715 26.517 1.00 81.00 248 GLU A O 1
ATOM 1999 N N . GLU A 1 249 ? -16.127 -10.923 28.558 1.00 78.56 249 GLU A N 1
ATOM 2000 C CA . GLU A 1 249 ? -17.572 -11.009 28.333 1.00 78.56 249 GLU A CA 1
ATOM 2001 C C . GLU A 1 249 ? -18.015 -10.032 27.227 1.00 78.56 249 GLU A C 1
ATOM 2003 O O . GLU A 1 249 ? -17.763 -8.824 27.326 1.00 78.56 249 GLU A O 1
ATOM 2008 N N . PRO A 1 250 ? -18.732 -10.504 26.189 1.00 73.06 250 PRO A N 1
ATOM 2009 C CA . PRO A 1 250 ? -19.180 -9.640 25.111 1.00 73.06 250 PRO A CA 1
ATOM 2010 C C . PRO A 1 250 ? -20.191 -8.613 25.630 1.00 73.06 250 PRO A C 1
ATOM 2012 O O . PRO A 1 250 ? -21.242 -8.951 26.175 1.00 73.06 250 PRO A O 1
ATOM 2015 N N . ILE A 1 251 ? -19.901 -7.333 25.398 1.00 72.12 251 ILE A N 1
ATOM 2016 C CA . ILE A 1 251 ? -20.788 -6.222 25.778 1.00 72.12 251 ILE A CA 1
ATOM 2017 C C . ILE A 1 251 ? -21.993 -6.064 24.839 1.00 72.12 251 ILE A C 1
ATOM 2019 O O . ILE A 1 251 ? -23.017 -5.506 25.233 1.00 72.12 251 ILE A O 1
ATOM 2023 N N . ALA A 1 252 ? -21.881 -6.536 23.594 1.00 69.19 252 ALA A N 1
ATOM 2024 C CA . ALA A 1 252 ? -22.933 -6.490 22.585 1.00 69.19 252 ALA A CA 1
ATOM 2025 C C . ALA A 1 252 ? -22.726 -7.586 21.529 1.00 69.19 252 ALA A C 1
ATOM 2027 O O . ALA A 1 252 ? -21.597 -7.966 21.230 1.00 69.19 252 ALA A O 1
ATOM 2028 N N . CYS A 1 253 ? -23.822 -8.056 20.934 1.00 68.31 253 CYS A N 1
ATOM 2029 C CA . CYS A 1 253 ? -23.822 -8.990 19.811 1.00 68.31 253 CYS A CA 1
ATOM 2030 C C . CYS A 1 253 ? -24.817 -8.490 18.759 1.00 68.31 253 CYS A C 1
ATOM 2032 O O . CYS A 1 253 ? -25.906 -8.032 19.112 1.00 68.31 253 CYS A O 1
ATOM 2034 N N . ILE A 1 254 ? -24.439 -8.569 17.482 1.00 68.75 254 ILE A N 1
ATOM 2035 C CA . ILE A 1 254 ? -25.342 -8.314 16.360 1.00 68.75 254 ILE A CA 1
ATOM 2036 C C . ILE A 1 254 ? -25.504 -9.608 15.583 1.00 68.75 254 ILE A C 1
ATOM 2038 O O . ILE A 1 254 ? -24.526 -10.189 15.117 1.00 68.75 254 ILE A O 1
ATOM 2042 N N . LEU A 1 255 ? -26.758 -10.017 15.431 1.00 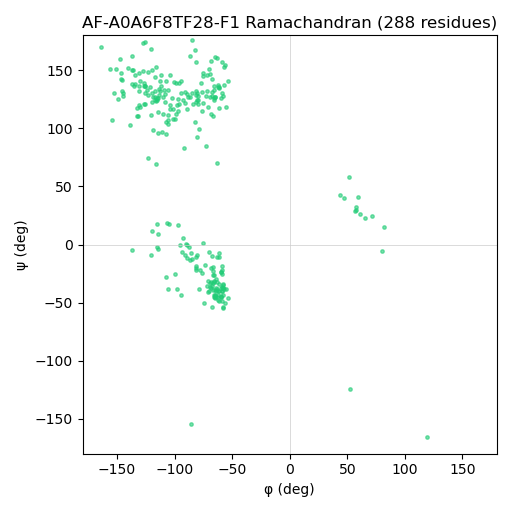70.94 255 LEU A N 1
ATOM 2043 C CA . LEU A 1 255 ? -27.164 -11.096 14.548 1.00 70.94 255 LEU A CA 1
ATOM 2044 C C . LEU A 1 255 ? -27.795 -10.456 13.314 1.00 70.94 255 LEU A C 1
ATOM 2046 O O . LEU A 1 255 ? -28.754 -9.696 13.441 1.00 70.94 255 LEU A O 1
ATOM 2050 N N . ASP A 1 256 ? -27.218 -10.726 12.149 1.00 67.12 256 ASP A N 1
ATOM 2051 C CA . ASP A 1 256 ? -27.689 -10.204 10.871 1.00 67.12 256 ASP A CA 1
ATOM 2052 C C . ASP A 1 256 ? -28.479 -11.295 10.142 1.00 67.12 256 ASP A C 1
ATOM 2054 O O . ASP A 1 256 ? -27.945 -12.356 9.817 1.00 67.12 256 ASP A O 1
ATOM 2058 N N . PHE A 1 257 ? -29.768 -11.037 9.934 1.00 73.56 257 PHE A N 1
ATOM 2059 C CA . PHE A 1 257 ? -30.698 -11.924 9.234 1.00 73.56 257 PHE A CA 1
ATOM 2060 C C . PHE A 1 257 ? -31.209 -11.294 7.932 1.00 73.56 257 PHE A C 1
ATOM 2062 O O . PHE A 1 257 ? -32.226 -11.736 7.401 1.00 73.56 257 PHE A O 1
ATOM 2069 N N . SER A 1 258 ? -30.530 -10.260 7.421 1.00 68.19 258 SER A N 1
ATOM 2070 C CA . SER A 1 258 ? -30.984 -9.475 6.263 1.00 68.19 258 SER A CA 1
ATOM 2071 C C . SER A 1 258 ? -31.166 -10.312 4.990 1.00 68.19 258 SER A C 1
ATOM 2073 O O . SER A 1 258 ? -31.972 -9.957 4.134 1.00 68.19 258 SER A O 1
ATOM 2075 N N . ASP A 1 259 ? -30.480 -11.454 4.887 1.00 70.06 259 ASP A N 1
ATOM 2076 C CA . ASP A 1 259 ? -30.598 -12.387 3.759 1.00 70.06 259 ASP A CA 1
ATOM 2077 C C . ASP A 1 259 ? -31.824 -13.323 3.846 1.00 70.06 259 ASP A C 1
ATOM 2079 O O . ASP A 1 259 ? -32.131 -14.044 2.892 1.00 70.06 259 ASP A O 1
ATOM 2083 N N . ILE A 1 260 ? -32.541 -13.350 4.977 1.00 72.94 260 ILE A N 1
ATOM 2084 C CA . ILE A 1 260 ? -33.715 -14.209 5.168 1.00 72.94 260 ILE A CA 1
ATOM 2085 C C . ILE A 1 260 ? -34.969 -13.470 4.703 1.00 72.94 260 ILE A C 1
ATOM 2087 O O . ILE A 1 260 ? -35.381 -12.472 5.286 1.00 72.94 260 ILE A O 1
ATOM 2091 N N . LEU A 1 261 ? -35.633 -14.000 3.676 1.00 72.25 261 LEU A N 1
ATOM 2092 C CA . LEU A 1 261 ? -36.914 -13.480 3.200 1.00 72.25 261 LEU A CA 1
ATOM 2093 C C . LEU A 1 261 ? -38.073 -14.054 4.034 1.00 72.25 261 LEU A C 1
ATOM 2095 O O . LEU A 1 261 ? -38.289 -15.265 4.041 1.00 72.25 261 LEU A O 1
ATOM 2099 N N . GLY A 1 262 ? -38.860 -13.191 4.682 1.00 74.62 262 GLY A N 1
ATOM 2100 C CA . GLY A 1 262 ? -40.073 -13.573 5.418 1.00 74.62 262 GLY A CA 1
ATOM 2101 C C . GLY A 1 262 ? -40.019 -13.245 6.911 1.00 74.62 262 GLY A C 1
ATOM 2102 O O . GLY A 1 262 ? -39.193 -12.458 7.353 1.00 74.62 262 GLY A O 1
ATOM 2103 N N . ILE A 1 263 ? -40.942 -13.822 7.685 1.00 74.06 263 ILE A N 1
ATOM 2104 C CA . ILE A 1 263 ? -41.026 -13.621 9.140 1.00 74.06 263 ILE A CA 1
ATOM 2105 C C . ILE A 1 263 ? -40.008 -14.532 9.832 1.00 74.06 263 ILE A C 1
ATOM 2107 O O . ILE A 1 263 ? -40.019 -15.745 9.611 1.00 74.06 263 ILE A O 1
ATOM 2111 N N . LEU A 1 264 ? -39.184 -13.969 10.717 1.00 80.94 264 LEU A N 1
ATOM 2112 C CA . LEU A 1 264 ? -38.290 -14.747 11.571 1.00 80.94 264 LEU A CA 1
ATOM 2113 C C . LEU A 1 264 ? -39.077 -15.304 12.760 1.00 80.94 264 LEU A C 1
ATOM 2115 O O . LEU A 1 264 ? -39.689 -14.554 13.520 1.00 80.94 264 LEU A O 1
ATOM 2119 N N . GLU A 1 265 ? -39.048 -16.623 12.951 1.00 85.38 265 GLU A N 1
ATOM 2120 C CA . GLU A 1 265 ? -39.546 -17.266 14.172 1.00 85.38 265 GLU A CA 1
ATOM 2121 C C . GLU A 1 265 ? -38.363 -17.579 15.094 1.00 85.38 265 GLU A C 1
ATOM 2123 O O . GLU A 1 265 ? -37.543 -18.447 14.797 1.00 85.38 265 GLU A O 1
ATOM 2128 N N . ILE A 1 266 ? -38.283 -16.895 16.237 1.00 81.25 266 ILE A N 1
ATOM 2129 C CA . ILE A 1 266 ? -37.311 -17.216 17.285 1.00 81.25 266 ILE A CA 1
ATOM 2130 C C . ILE A 1 266 ? -37.963 -18.139 18.306 1.00 81.25 266 ILE A C 1
ATOM 2132 O O . ILE A 1 266 ? -39.042 -17.849 18.828 1.00 81.25 266 ILE A O 1
ATOM 2136 N N . THR A 1 267 ? -37.273 -19.239 18.621 1.00 82.56 267 THR A N 1
ATOM 2137 C CA . THR A 1 267 ? -37.664 -20.169 19.685 1.00 82.56 267 THR A CA 1
ATOM 2138 C C . THR A 1 267 ? -36.602 -20.196 20.784 1.00 82.56 267 THR A C 1
ATOM 2140 O O . THR A 1 267 ? -35.443 -20.493 20.508 1.00 82.56 267 THR A O 1
ATOM 2143 N N . TYR A 1 268 ? -36.986 -19.932 22.035 1.00 80.69 268 TYR A N 1
ATOM 2144 C CA . TYR A 1 268 ? -36.095 -20.040 23.197 1.00 80.69 268 TYR A CA 1
ATOM 2145 C C . TYR A 1 268 ? -36.858 -20.538 24.429 1.00 80.69 268 TYR A C 1
ATOM 2147 O O . TYR A 1 268 ? -37.891 -19.978 24.783 1.00 80.69 268 TYR A O 1
ATOM 2155 N N . ASN A 1 269 ? -36.371 -21.595 25.090 1.00 86.06 269 ASN A N 1
ATOM 2156 C CA . ASN A 1 269 ? -37.000 -22.199 26.280 1.00 86.06 269 ASN A CA 1
ATOM 2157 C C . ASN A 1 269 ? -38.517 -22.453 26.143 1.00 86.06 269 ASN A C 1
ATOM 2159 O O . ASN A 1 269 ? -39.286 -22.223 27.072 1.00 86.06 269 ASN A O 1
ATOM 2163 N N . GLY A 1 270 ? -38.961 -22.905 24.966 1.00 85.50 270 GLY A N 1
ATOM 2164 C CA . GLY A 1 270 ? -40.376 -23.170 24.679 1.00 85.50 270 GLY A CA 1
ATOM 2165 C C . GLY A 1 270 ? -41.214 -21.931 24.337 1.00 85.50 270 GLY A C 1
ATOM 2166 O O . GLY A 1 270 ? -42.359 -22.085 23.918 1.00 85.50 270 GLY A O 1
ATOM 2167 N N . PHE A 1 271 ? -40.656 -20.722 24.438 1.00 79.06 271 PHE A N 1
ATOM 2168 C CA . PHE A 1 271 ? -41.277 -19.507 23.917 1.00 79.06 271 PHE A CA 1
ATOM 2169 C C . PHE A 1 271 ? -41.017 -19.388 22.423 1.00 79.06 271 PHE A C 1
ATOM 2171 O O . PHE A 1 271 ? -39.879 -19.531 21.980 1.00 79.06 271 PHE A O 1
ATOM 2178 N N . LYS A 1 272 ? -42.076 -19.099 21.666 1.00 86.81 272 LYS A N 1
ATOM 2179 C CA . LYS A 1 272 ? -42.019 -18.784 20.241 1.00 86.81 272 LYS A CA 1
ATOM 2180 C C . LYS A 1 272 ? -42.465 -17.351 20.030 1.00 86.81 272 LYS A C 1
ATOM 2182 O O . LYS A 1 272 ? -43.556 -16.987 20.464 1.00 86.81 272 LYS A O 1
ATOM 2187 N N . GLN A 1 273 ? -41.638 -16.567 19.356 1.00 82.44 273 GLN A N 1
ATOM 2188 C CA . GLN A 1 273 ? -41.962 -15.199 18.987 1.00 82.44 273 GLN A CA 1
ATOM 2189 C C . GLN A 1 273 ? -41.654 -14.995 17.510 1.00 82.44 273 GLN A C 1
ATOM 2191 O O . GLN A 1 273 ? -40.572 -15.337 17.037 1.00 82.44 273 GLN A O 1
ATOM 2196 N N . GLN A 1 274 ? -42.610 -14.408 16.799 1.00 82.06 274 GLN A N 1
ATOM 2197 C CA . GLN A 1 274 ? -42.372 -13.886 15.465 1.00 82.06 274 GLN A CA 1
ATOM 2198 C C . GLN A 1 274 ? -41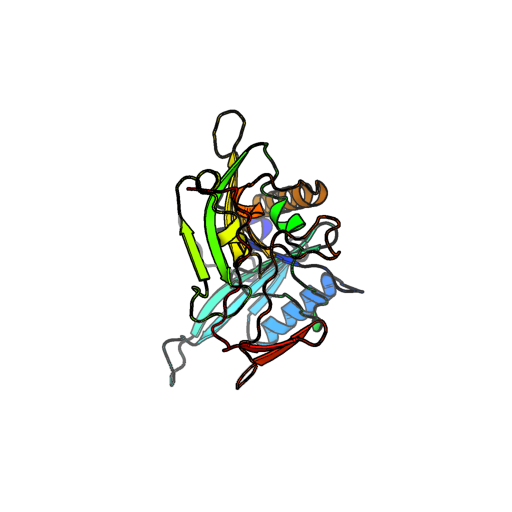.817 -12.473 15.584 1.00 82.06 274 GLN A C 1
ATOM 2200 O O . GLN A 1 274 ? -42.361 -11.642 16.321 1.00 82.06 274 GLN A O 1
ATOM 2205 N N . ILE A 1 275 ? -40.728 -12.221 14.873 1.00 75.19 275 ILE A N 1
ATOM 2206 C CA . ILE A 1 275 ? -40.119 -10.906 14.753 1.00 75.19 275 ILE A CA 1
ATOM 2207 C C . ILE A 1 275 ? -39.966 -10.563 13.283 1.00 75.19 275 ILE A C 1
ATOM 2209 O O . ILE A 1 275 ? -39.639 -11.402 12.445 1.00 75.19 275 ILE A O 1
ATOM 2213 N N . ASP A 1 276 ? -40.254 -9.304 12.995 1.00 66.81 276 ASP A N 1
ATOM 2214 C CA . ASP A 1 276 ? -39.958 -8.705 11.707 1.00 66.81 276 ASP A CA 1
ATOM 2215 C C . ASP A 1 276 ? -38.435 -8.528 11.566 1.00 66.81 276 ASP A C 1
ATOM 2217 O O . ASP A 1 276 ? -37.733 -8.310 12.559 1.00 66.81 276 ASP A O 1
ATOM 2221 N N . ASN A 1 277 ? -37.931 -8.564 10.334 1.00 61.88 277 ASN A N 1
ATOM 2222 C CA . ASN A 1 277 ? -36.527 -8.325 9.983 1.00 61.88 277 ASN A CA 1
ATOM 2223 C C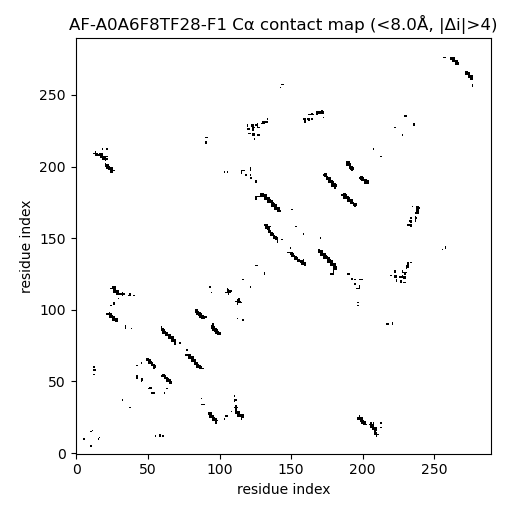 . ASN A 1 277 ? -36.042 -6.913 10.360 1.00 61.88 277 ASN A C 1
ATOM 2225 O O . ASN A 1 277 ? -34.854 -6.616 10.276 1.00 61.88 277 ASN A O 1
ATOM 2229 N N . THR A 1 278 ? -36.946 -6.037 10.799 1.00 61.09 278 THR A N 1
ATOM 2230 C CA . THR A 1 278 ? -36.653 -4.691 11.308 1.00 61.09 278 THR A CA 1
ATOM 2231 C C . THR A 1 278 ? -36.389 -4.648 12.822 1.00 61.09 278 THR A C 1
ATOM 2233 O O . THR A 1 278 ? -36.136 -3.577 13.379 1.00 61.09 278 THR A O 1
ATOM 2236 N N . PHE A 1 279 ? -36.451 -5.786 13.522 1.00 63.25 279 PHE A N 1
ATOM 2237 C CA . PHE A 1 279 ? -36.326 -5.840 14.977 1.00 63.25 279 PHE A CA 1
ATOM 2238 C C . PHE A 1 279 ? -34.899 -5.541 15.466 1.00 63.25 279 PHE A C 1
ATOM 2240 O O . PHE A 1 279 ? -33.959 -6.289 15.209 1.00 63.25 279 PHE A O 1
ATOM 2247 N N . ILE A 1 280 ? -34.747 -4.473 16.256 1.00 60.28 280 ILE A N 1
ATOM 2248 C CA . ILE A 1 280 ? -33.487 -4.109 16.918 1.00 60.28 280 ILE A CA 1
ATOM 2249 C C . ILE A 1 280 ? -33.638 -4.328 18.426 1.00 60.28 280 ILE A C 1
ATOM 2251 O O . ILE A 1 280 ? -34.355 -3.585 19.099 1.00 60.28 280 ILE A O 1
ATOM 2255 N N . TYR A 1 281 ? -32.913 -5.301 18.982 1.00 61.53 281 TYR A N 1
ATOM 2256 C CA . TYR A 1 281 ? -32.813 -5.481 20.431 1.00 61.53 281 TYR A CA 1
ATOM 2257 C C . TYR A 1 281 ? -31.616 -4.710 20.994 1.00 61.53 281 TYR A C 1
ATOM 2259 O O . TYR A 1 281 ? -30.472 -4.943 20.610 1.00 61.53 281 TYR A O 1
ATOM 2267 N N . LYS A 1 282 ? -31.872 -3.801 21.938 1.00 56.66 282 LYS A N 1
ATOM 2268 C CA . LYS A 1 282 ? -30.833 -3.116 22.718 1.00 56.66 282 LYS A CA 1
ATOM 2269 C C . LYS A 1 282 ? -31.054 -3.418 24.193 1.00 56.66 282 LYS A C 1
ATOM 2271 O O . LYS A 1 282 ? -32.023 -2.937 24.777 1.00 56.66 282 LYS A O 1
ATOM 2276 N N . ASN A 1 283 ? -30.154 -4.182 24.806 1.00 46.50 283 ASN A N 1
ATOM 2277 C CA . ASN A 1 283 ? -30.143 -4.320 26.257 1.00 46.50 283 ASN A CA 1
ATOM 2278 C C . ASN A 1 283 ? -29.446 -3.096 26.858 1.00 46.50 283 ASN A C 1
ATOM 2280 O O . ASN A 1 283 ? -28.222 -3.040 26.954 1.00 46.50 283 ASN A O 1
ATOM 2284 N N . ILE A 1 284 ? -30.226 -2.074 27.204 1.00 42.88 284 ILE A N 1
ATOM 2285 C CA . ILE A 1 284 ? -29.700 -0.917 27.922 1.00 42.88 284 ILE A CA 1
ATOM 2286 C C . ILE A 1 284 ? -29.568 -1.330 29.390 1.00 42.88 284 ILE A C 1
ATOM 2288 O O . ILE A 1 284 ? -30.548 -1.300 30.139 1.00 42.88 284 ILE A O 1
ATOM 2292 N N . ARG A 1 285 ? -28.352 -1.687 29.828 1.00 42.88 285 ARG A N 1
ATOM 2293 C CA . ARG A 1 285 ? -28.034 -1.628 31.260 1.00 42.88 285 ARG A CA 1
ATOM 2294 C C . ARG A 1 285 ? -28.192 -0.163 31.676 1.00 42.88 285 ARG A C 1
ATOM 2296 O O . ARG A 1 285 ? -27.535 0.713 31.117 1.00 42.88 285 ARG A O 1
ATOM 2303 N N . LYS A 1 286 ? -29.131 0.110 32.587 1.00 39.44 286 LYS A N 1
ATOM 2304 C CA . LYS A 1 286 ? -29.443 1.442 33.133 1.00 39.44 286 LYS A CA 1
ATOM 2305 C C . LYS A 1 286 ? -28.247 2.019 33.912 1.00 39.44 286 LYS A C 1
ATOM 2307 O O . LYS A 1 286 ? -28.321 2.114 35.126 1.00 39.44 286 LYS A O 1
ATOM 2312 N N . GLU A 1 287 ? -27.166 2.402 33.246 1.00 37.19 287 GLU A N 1
ATOM 2313 C CA . GLU A 1 287 ? -26.069 3.154 33.882 1.00 37.19 287 GLU A CA 1
ATOM 2314 C C . GLU A 1 287 ? -25.523 4.307 33.028 1.00 37.19 287 GLU A C 1
ATOM 2316 O O . GLU A 1 287 ? -24.751 5.111 33.534 1.00 37.19 287 GLU A O 1
ATOM 2321 N N . PHE A 1 288 ? -25.987 4.485 31.786 1.00 34.94 288 PHE A N 1
ATOM 2322 C CA . PHE A 1 288 ? -25.608 5.640 30.966 1.00 34.94 288 PHE A CA 1
ATOM 2323 C C . PHE A 1 288 ? -26.834 6.480 30.591 1.00 34.94 288 PHE A C 1
ATOM 2325 O O . PHE A 1 288 ? -27.580 6.162 29.665 1.00 34.94 288 PHE A O 1
ATOM 2332 N N . LEU A 1 289 ? -27.042 7.554 31.356 1.00 30.39 289 LEU A N 1
ATOM 2333 C CA . LEU A 1 289 ? -27.795 8.742 30.955 1.00 30.39 289 LEU A CA 1
ATOM 2334 C C . LEU A 1 289 ? -26.763 9.773 30.476 1.00 30.39 289 LEU A C 1
ATOM 2336 O O . LEU A 1 289 ? -25.956 10.195 31.293 1.00 30.39 289 LEU A O 1
ATOM 2340 N N . PHE A 1 290 ? -26.828 10.092 29.177 1.00 34.38 290 PHE A N 1
ATOM 2341 C CA . PHE A 1 290 ? -26.230 11.215 28.425 1.00 34.38 290 PHE A CA 1
ATOM 2342 C C . PHE A 1 290 ? -24.841 11.736 28.821 1.00 34.38 290 PHE A C 1
ATOM 2344 O O . PHE A 1 290 ? -24.708 12.383 29.881 1.00 34.38 290 PHE A O 1
#

Nearest PDB structures (foldseek):
  2laf-assembly1_A  TM=6.218E-01  e=6.948E-02  Escherichia coli K-12
  6gb2-assembly1_Bk  TM=2.552E-01  e=5.295E+00  Sus scrofa
  3uid-assembly1_A  TM=1.950E-01  e=1.599E+00  Mycolicibacterium smegmatis MC2 155

Radius of gyration: 24.11 Å; Cα contacts (8 Å, |Δi|>4): 500; chains: 1; bounding box: 64×46×67 Å

Secondary structure (DSSP, 8-state):
--PPPP-TTT--HHHH-EESS-EEEEEEEPTT--HHHHHHHHHHHHHHTT-EEEEETTTTEEEEEEEEEPTT-SSS--EEEEEEEEEEEEETTEEEEEETT----TTBGGGTEEEEPPHHHHHGGG-SSSEEEEEEEEEEESS--TTS-S--EEE-S-GGGS--HHHHTTEEEEEEEEEEE-TTS-EEEEEEEEGGGTEEEESS--SEEHHHHHHHHHHHHHHHHTTPPP--TTGGGS----SS--SSPPS------TT--S-EEEEETTEEEEE-TT-------TT---

pLDDT: mean 87.18, std 12.62, range [30.39, 98.25]

Sequence (290 aa):
MLSEKFNFKEFNPINSLEIPLASVCFYNKLADFSLNDCIDKLYWEFQREGALTKYDIESGVITSVCFNNSKFLKDSLFFEPSLEIMIIREIGDIISIFDSKGRKFNNRDDLKIGRVIDLDKLFSVVAKTEQTRTKQANTRALQFSESRPESISLKGPDLEATNHSQTNSMYAVTTAVVSNINENDKIDSSFYLGVGSGRICDQKKNNFTYKDFIEWLEQINIAFDKNGLVKSRFLNSFAQTIDEAPEEEPIACILDFSDILGILEITYNGFKQQIDNTFIYKNIRKEFLF